Protein AF-A0A7S0SYV8-F1 (afdb_monomer_lite)

Foldseek 3Di:
DVLLVLLVVLLVLLLPWAWDWDDDPDPDIFIFTPCLVSLVSSCVSVVHDSVVVRQQLQWDFDDDPDTDTDGDDRVSSNVSSVVVSVVSVVVSVVVVVVVVCVVVPPPPPDDPDDDDDDDADDQDDDPDDDVVNVVRNLVVLVVVQCCCVPVLVVVVVVCVVVVHDDDRDDDDDCVVVNCCADVCCRHLVNLVVVQVPDDPRDPVNSVVSD

Radius of gyration: 24.74 Å; chains: 1; bounding box: 57×43×72 Å

pLDDT: mean 89.77, std 8.64, range [59.41, 97.75]

Secondary structure (DSSP, 8-state):
-HHHHHHHHHHHHHTT--EEEE--SSSS-EEEES-HHHHHHHHHHHT--HHHHHHHHHEEEE-SSS-EEEE--HHHHHHHHHHHHHHHHHHHHHHHHHHHHHHHS-TT---S--------------SS--HHHHHHHHHHHHHHHHHHHHHHHHHHHHHHHTT--PPPP-----HHHHHHHH-TTTSHHHHHHHHHHSTT--HHHHHHH-

Structure (mmCIF, N/CA/C/O backbone):
data_AF-A0A7S0SYV8-F1
#
_entry.id   AF-A0A7S0SYV8-F1
#
loop_
_atom_site.group_PDB
_atom_site.id
_atom_site.type_symbol
_atom_site.label_atom_id
_atom_site.label_alt_id
_atom_site.label_comp_id
_atom_site.label_asym_id
_atom_site.label_entity_id
_atom_site.label_seq_id
_atom_site.pdbx_PDB_ins_code
_atom_site.Cartn_x
_atom_site.Cartn_y
_atom_site.Cartn_z
_atom_site.occupancy
_atom_site.B_iso_or_equiv
_atom_site.auth_seq_id
_atom_site.auth_comp_id
_atom_site.auth_asym_id
_atom_site.auth_atom_id
_atom_site.pdbx_PDB_model_num
ATOM 1 N N . GLN A 1 1 ? -20.246 3.790 -15.179 1.00 82.12 1 GLN A N 1
ATOM 2 C CA . GLN A 1 1 ? -19.953 2.345 -15.046 1.00 82.12 1 GLN A CA 1
ATOM 3 C C . GLN A 1 1 ? -18.890 1.853 -16.035 1.00 82.12 1 GLN A C 1
ATOM 5 O O . GLN A 1 1 ? -17.869 1.375 -15.569 1.00 82.12 1 GLN A O 1
ATOM 10 N N . LYS A 1 2 ? -19.049 2.012 -17.364 1.00 93.31 2 LYS A N 1
ATOM 11 C CA . LYS A 1 2 ? -18.030 1.579 -18.356 1.00 93.31 2 LYS A CA 1
ATOM 12 C C . LYS A 1 2 ? -16.623 2.144 -18.096 1.00 93.31 2 LYS A C 1
ATOM 14 O O . LYS A 1 2 ? -15.647 1.419 -18.220 1.00 93.31 2 LYS A O 1
ATOM 19 N N . GLU A 1 3 ? -16.533 3.405 -17.673 1.00 93.12 3 GLU A N 1
ATOM 20 C CA . GLU A 1 3 ? -15.253 4.041 -17.324 1.00 93.12 3 GLU A CA 1
ATOM 21 C C . GLU A 1 3 ? -14.556 3.368 -16.128 1.00 93.12 3 GLU A C 1
ATOM 23 O O . GLU A 1 3 ? -13.348 3.178 -16.174 1.00 93.12 3 GLU A O 1
ATOM 28 N N . ILE A 1 4 ? -15.310 2.944 -15.104 1.00 96.06 4 ILE A N 1
ATOM 29 C CA . ILE A 1 4 ? -14.770 2.243 -13.924 1.00 96.06 4 ILE A CA 1
ATOM 30 C C . ILE A 1 4 ? -14.159 0.912 -14.363 1.00 96.06 4 ILE A C 1
ATOM 32 O O . ILE A 1 4 ? -12.991 0.654 -14.094 1.00 96.06 4 ILE A O 1
ATOM 36 N N . PHE A 1 5 ? -14.910 0.104 -15.117 1.00 97.00 5 PHE A N 1
ATOM 37 C CA . PHE A 1 5 ? -14.400 -1.168 -15.632 1.00 97.00 5 PHE A CA 1
ATOM 38 C C . PHE A 1 5 ? -13.201 -0.991 -16.565 1.00 97.00 5 PHE A C 1
ATOM 40 O O . PHE A 1 5 ? -12.287 -1.807 -16.529 1.00 97.00 5 PHE A O 1
ATOM 47 N N . ARG A 1 6 ? -13.161 0.087 -17.360 1.00 97.38 6 ARG A N 1
ATOM 48 C CA . ARG A 1 6 ? -11.991 0.398 -18.190 1.00 97.38 6 ARG A CA 1
ATOM 49 C C . ARG A 1 6 ? -10.752 0.672 -17.338 1.00 97.38 6 ARG A C 1
ATOM 51 O O . ARG A 1 6 ? -9.685 0.173 -17.674 1.00 97.38 6 ARG A O 1
ATOM 58 N N . ILE A 1 7 ? -10.884 1.436 -16.251 1.00 96.94 7 ILE A N 1
ATOM 59 C CA . ILE A 1 7 ? -9.764 1.714 -15.339 1.00 96.94 7 ILE A CA 1
ATOM 60 C C . ILE A 1 7 ? -9.316 0.425 -14.642 1.00 96.94 7 ILE A C 1
ATOM 62 O O . ILE A 1 7 ? -8.123 0.150 -14.629 1.00 96.94 7 ILE A O 1
ATOM 66 N N . VAL A 1 8 ? -10.243 -0.405 -14.149 1.00 97.69 8 VAL A N 1
ATOM 67 C CA . VAL A 1 8 ? -9.914 -1.713 -13.543 1.00 97.69 8 VAL A CA 1
ATOM 68 C C . VAL A 1 8 ? -9.185 -2.624 -14.536 1.00 97.69 8 VAL A C 1
ATOM 70 O O . VAL A 1 8 ? -8.162 -3.211 -14.193 1.00 97.69 8 VAL A O 1
ATOM 73 N N . ALA A 1 9 ? -9.656 -2.704 -15.785 1.00 97.62 9 ALA A N 1
ATOM 74 C CA . ALA A 1 9 ? -8.954 -3.435 -16.838 1.00 97.62 9 ALA A CA 1
ATOM 75 C C . ALA A 1 9 ? -7.553 -2.851 -17.082 1.00 97.62 9 ALA A C 1
ATOM 77 O O . ALA A 1 9 ? -6.589 -3.599 -17.218 1.00 97.62 9 ALA A O 1
ATOM 78 N N . GLY A 1 10 ? -7.422 -1.521 -17.078 1.00 97.00 10 GLY A N 1
ATOM 79 C CA . GLY A 1 10 ? -6.135 -0.834 -17.168 1.00 97.00 10 GLY A CA 1
ATOM 80 C C . GLY A 1 10 ? -5.173 -1.254 -16.057 1.00 97.00 10 GLY A C 1
ATOM 81 O O . GLY A 1 10 ? -4.048 -1.633 -16.359 1.00 97.00 10 GLY A O 1
ATOM 82 N N . VAL A 1 11 ? -5.629 -1.264 -14.800 1.00 97.25 11 VAL A N 1
ATOM 83 C CA . VAL A 1 11 ? -4.864 -1.714 -13.619 1.00 97.25 11 VAL A CA 1
ATOM 84 C C . VAL A 1 11 ? -4.393 -3.162 -13.800 1.00 97.25 11 VAL A C 1
ATOM 86 O O . VAL A 1 11 ? -3.206 -3.444 -13.642 1.00 97.25 11 VAL A O 1
ATOM 89 N N . LEU A 1 12 ? -5.291 -4.060 -14.220 1.00 97.19 12 LEU A N 1
ATOM 90 C CA . LEU A 1 12 ? -4.974 -5.471 -14.457 1.00 97.19 12 LEU A CA 1
ATOM 91 C C . LEU A 1 12 ? -3.927 -5.661 -15.566 1.00 97.19 12 LEU A C 1
ATOM 93 O O . LEU A 1 12 ? -2.965 -6.409 -15.397 1.00 97.19 12 LEU A O 1
ATOM 97 N N . HIS A 1 13 ? -4.091 -4.985 -16.705 1.00 96.62 13 HIS A N 1
ATOM 98 C CA . HIS A 1 13 ? -3.143 -5.086 -17.814 1.00 96.62 13 HIS A CA 1
ATOM 99 C C . HIS A 1 13 ? -1.791 -4.462 -17.469 1.00 96.62 13 HIS A C 1
ATOM 101 O O . HIS A 1 13 ? -0.759 -5.032 -17.816 1.00 96.62 13 HIS A O 1
ATOM 107 N N . PHE A 1 14 ? -1.782 -3.342 -16.748 1.00 95.62 14 PHE A N 1
ATOM 108 C CA . PHE A 1 14 ? -0.558 -2.661 -16.337 1.00 95.62 14 PHE A CA 1
ATOM 109 C C . PHE A 1 14 ? 0.296 -3.508 -15.382 1.00 95.62 14 PHE A C 1
ATOM 111 O O . PHE A 1 14 ? 1.522 -3.480 -15.471 1.00 95.62 14 PHE A O 1
ATOM 118 N N . GLY A 1 15 ? -0.325 -4.338 -14.537 1.00 95.38 15 GLY A N 1
ATOM 119 C CA . GLY A 1 15 ? 0.391 -5.304 -13.694 1.00 95.38 15 GLY A CA 1
ATOM 120 C C . GLY A 1 15 ? 1.241 -6.316 -14.480 1.00 95.38 15 GLY A C 1
ATOM 121 O O . GLY A 1 15 ? 2.204 -6.861 -13.947 1.00 95.38 15 GLY A O 1
ATOM 122 N N . ASN A 1 16 ? 0.954 -6.524 -15.771 1.00 96.50 16 ASN A N 1
ATOM 123 C CA . ASN A 1 16 ? 1.711 -7.437 -16.634 1.00 96.50 16 ASN A CA 1
ATOM 124 C C . ASN A 1 16 ? 2.942 -6.797 -17.298 1.00 96.50 16 ASN A C 1
ATOM 126 O O . ASN A 1 16 ? 3.621 -7.467 -18.082 1.00 96.50 16 ASN A O 1
ATOM 130 N N . VAL A 1 17 ? 3.242 -5.519 -17.040 1.00 97.19 17 VAL A N 1
ATOM 131 C CA . VAL A 1 17 ? 4.454 -4.869 -17.564 1.00 97.19 17 VAL A CA 1
ATOM 132 C C . VAL A 1 17 ? 5.694 -5.533 -16.960 1.00 97.19 17 VAL A C 1
ATOM 134 O O . VAL A 1 17 ? 5.792 -5.722 -15.745 1.00 97.19 17 VAL A O 1
ATOM 137 N N . LYS A 1 18 ? 6.640 -5.902 -17.825 1.00 96.81 18 LYS A N 1
ATOM 138 C CA . LYS A 1 18 ? 7.907 -6.558 -17.492 1.00 96.81 18 LYS A CA 1
ATOM 139 C C . LYS A 1 18 ? 9.076 -5.684 -17.929 1.00 96.81 18 LYS A C 1
ATOM 141 O O . LYS A 1 18 ? 8.993 -4.955 -18.917 1.00 96.81 18 LYS A O 1
ATOM 146 N N . PHE A 1 19 ? 10.188 -5.821 -17.221 1.00 96.69 19 PHE A N 1
ATOM 147 C CA . PHE A 1 19 ? 11.399 -5.038 -17.441 1.00 96.69 19 PHE A CA 1
ATOM 148 C C . PHE A 1 19 ? 12.568 -5.941 -17.830 1.00 96.69 19 PHE A C 1
ATOM 150 O O . PHE A 1 19 ? 12.597 -7.125 -17.492 1.00 96.69 19 PHE A O 1
ATOM 157 N N . LYS A 1 20 ? 13.533 -5.371 -18.546 1.00 94.69 20 LYS A N 1
ATOM 158 C CA . LYS A 1 20 ? 14.813 -5.991 -18.895 1.00 94.69 20 LYS A CA 1
ATOM 159 C C . LYS A 1 20 ? 15.955 -5.040 -18.554 1.00 94.69 20 LYS A C 1
ATOM 161 O O . LYS A 1 20 ? 15.758 -3.825 -18.534 1.00 94.69 20 LYS A O 1
ATOM 166 N N . VAL A 1 21 ? 17.139 -5.601 -18.320 1.00 93.50 21 VAL A N 1
ATOM 167 C CA . VAL A 1 21 ? 18.352 -4.809 -18.096 1.00 93.50 21 VAL A CA 1
ATOM 168 C C . VAL A 1 21 ? 18.696 -4.061 -19.380 1.00 93.50 21 VAL A C 1
ATOM 170 O O . VAL A 1 21 ? 18.761 -4.658 -20.458 1.00 93.50 21 VAL A O 1
ATOM 173 N N . GLU A 1 22 ? 18.931 -2.762 -19.258 1.00 88.38 22 GLU A N 1
ATOM 174 C CA . GLU A 1 22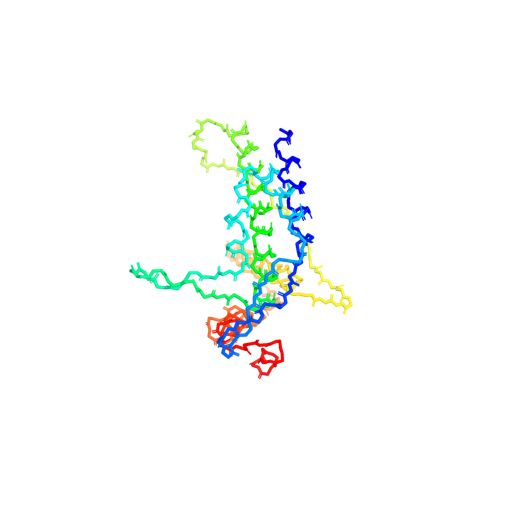 ? 19.478 -1.923 -20.315 1.00 88.38 22 GLU A CA 1
ATOM 175 C C . GLU A 1 22 ? 20.888 -1.497 -19.908 1.00 88.38 22 GLU A C 1
ATOM 177 O O . GLU A 1 22 ? 21.069 -0.674 -19.010 1.00 88.38 22 GLU A O 1
ATOM 182 N N . LYS A 1 23 ? 21.899 -2.077 -20.565 1.00 82.31 23 LYS A N 1
ATOM 183 C CA . LYS A 1 23 ? 23.297 -1.720 -20.311 1.00 82.31 23 LYS A CA 1
ATOM 184 C C . LYS A 1 23 ? 23.533 -0.280 -20.739 1.00 82.31 23 LYS A C 1
ATOM 186 O O . LYS A 1 23 ? 23.352 0.055 -21.911 1.00 82.31 23 LYS A O 1
ATOM 191 N N . LYS A 1 24 ? 23.968 0.553 -19.800 1.00 71.56 24 LYS A N 1
ATOM 192 C CA . LYS A 1 24 ? 24.373 1.932 -20.074 1.00 71.56 24 LYS A CA 1
ATOM 193 C C . LYS A 1 24 ? 25.892 2.039 -20.120 1.00 71.56 24 LYS A C 1
ATOM 195 O O . LYS A 1 24 ? 26.607 1.139 -19.703 1.00 71.56 24 LYS A O 1
ATOM 200 N N . ALA A 1 25 ? 26.383 3.147 -20.672 1.00 64.50 25 ALA A N 1
ATOM 201 C CA . ALA A 1 25 ? 27.813 3.463 -20.674 1.00 64.50 25 ALA A CA 1
ATOM 202 C C . ALA A 1 25 ? 28.351 3.812 -19.267 1.00 64.50 25 ALA A C 1
ATOM 204 O O . ALA A 1 25 ? 29.555 3.961 -19.089 1.00 64.50 25 ALA A O 1
ATOM 205 N N . THR A 1 26 ? 27.455 3.978 -18.291 1.00 64.56 26 THR A N 1
ATOM 206 C CA . THR A 1 26 ? 27.737 4.207 -16.871 1.00 64.56 26 THR A CA 1
ATOM 207 C C . THR A 1 26 ? 27.891 2.886 -16.115 1.00 64.56 26 THR A C 1
ATOM 209 O O . THR A 1 26 ? 27.361 1.872 -16.553 1.00 64.56 26 THR A O 1
ATOM 212 N N . GLU A 1 27 ? 28.559 2.902 -14.956 1.00 59.41 27 GLU A N 1
ATOM 213 C CA . GLU A 1 27 ? 28.728 1.714 -14.092 1.00 59.41 27 GLU A CA 1
ATOM 214 C C . GLU A 1 27 ? 27.401 1.147 -13.547 1.00 59.41 27 GLU A C 1
ATOM 216 O O . GLU A 1 27 ? 27.353 -0.002 -13.115 1.00 59.41 27 GLU A O 1
ATOM 221 N N . GLU A 1 28 ? 26.317 1.930 -13.582 1.00 67.94 28 GLU A N 1
ATOM 222 C CA . GLU A 1 28 ? 24.979 1.492 -13.181 1.00 67.94 28 GLU A CA 1
ATOM 223 C C . GLU A 1 28 ? 24.164 0.985 -14.381 1.00 67.94 28 GLU A C 1
ATOM 225 O O . GLU A 1 28 ? 23.957 1.703 -15.368 1.00 67.94 28 GLU A O 1
ATOM 230 N N . ASP A 1 29 ? 23.663 -0.247 -14.260 1.00 75.88 29 ASP A N 1
ATOM 231 C CA . ASP A 1 29 ? 22.697 -0.843 -15.182 1.00 75.88 29 ASP A CA 1
ATOM 232 C C . ASP A 1 29 ? 21.341 -0.117 -15.095 1.00 75.88 29 ASP A C 1
ATOM 234 O O . ASP A 1 29 ? 20.788 0.084 -14.011 1.00 75.88 29 ASP A O 1
ATOM 238 N N . GLY A 1 30 ? 20.779 0.251 -16.248 1.00 86.94 30 GLY A N 1
ATOM 239 C CA . GLY A 1 30 ? 19.427 0.797 -16.350 1.00 86.94 30 GLY A CA 1
ATOM 240 C C . GLY A 1 30 ? 18.373 -0.286 -16.580 1.00 86.94 30 GLY A C 1
ATOM 241 O O . GLY A 1 30 ? 18.671 -1.479 -16.693 1.00 86.94 30 GLY A O 1
ATOM 242 N N . CYS A 1 31 ? 17.118 0.134 -16.719 1.00 92.44 31 CYS A N 1
ATOM 243 C CA . CYS A 1 31 ? 16.027 -0.737 -17.133 1.00 92.44 31 CYS A CA 1
ATOM 244 C C . CYS A 1 31 ? 15.301 -0.186 -18.362 1.00 92.44 31 CYS A C 1
ATOM 246 O O . CYS A 1 31 ? 15.166 1.024 -18.547 1.00 92.44 31 CYS A O 1
ATOM 248 N N . ALA A 1 32 ? 14.796 -1.110 -19.171 1.00 93.38 32 ALA A N 1
ATOM 249 C CA . ALA A 1 32 ? 13.904 -0.835 -20.286 1.00 93.38 32 ALA A CA 1
ATOM 250 C C . ALA A 1 32 ? 12.714 -1.795 -20.246 1.00 93.38 32 ALA A C 1
ATOM 252 O O . ALA A 1 32 ? 12.751 -2.846 -19.596 1.00 93.38 32 ALA A O 1
ATOM 253 N N . ILE A 1 33 ? 11.655 -1.460 -20.973 1.00 96.00 33 ILE A N 1
ATOM 254 C CA . ILE A 1 33 ? 10.454 -2.289 -21.036 1.00 96.00 33 ILE A CA 1
ATOM 255 C C . ILE A 1 33 ? 10.706 -3.511 -21.925 1.00 96.00 33 ILE A C 1
ATOM 257 O O . ILE A 1 33 ? 11.266 -3.419 -23.020 1.00 96.00 33 ILE A O 1
ATOM 261 N N . LEU A 1 34 ? 10.322 -4.689 -21.427 1.00 96.81 34 LEU A N 1
ATOM 262 C CA . LEU A 1 34 ? 10.450 -5.957 -22.146 1.00 96.81 34 LEU A CA 1
ATOM 263 C C . LEU A 1 34 ? 9.292 -6.170 -23.131 1.00 96.81 34 LEU A C 1
ATOM 265 O O . LEU A 1 34 ? 9.517 -6.703 -24.212 1.00 96.81 34 LEU A O 1
ATOM 269 N N . ASN A 1 35 ? 8.082 -5.749 -22.756 1.00 96.56 35 ASN A N 1
ATOM 270 C CA . ASN A 1 35 ? 6.825 -5.956 -23.482 1.00 96.56 35 ASN A CA 1
ATOM 271 C C . ASN A 1 35 ? 6.059 -4.632 -23.727 1.00 96.56 35 ASN A C 1
ATOM 273 O O . ASN A 1 35 ? 5.058 -4.352 -23.056 1.00 96.56 35 ASN A O 1
ATOM 277 N N . PRO A 1 36 ? 6.518 -3.783 -24.670 1.00 95.50 36 PRO A N 1
ATOM 278 C CA . PRO A 1 36 ? 5.920 -2.470 -24.942 1.00 95.50 36 PRO A CA 1
ATOM 279 C C . PRO A 1 36 ? 4.442 -2.518 -25.349 1.00 95.50 36 PRO A C 1
ATOM 281 O O . PRO A 1 36 ? 3.698 -1.573 -25.094 1.00 95.50 36 PRO A O 1
ATOM 284 N N . GLU A 1 37 ? 3.986 -3.614 -25.950 1.00 96.81 37 GLU A N 1
ATOM 285 C CA . GLU A 1 37 ? 2.593 -3.828 -26.340 1.00 96.81 37 GLU A CA 1
ATOM 286 C C . GLU A 1 37 ? 1.635 -3.809 -25.140 1.00 96.81 37 GLU A C 1
ATOM 288 O O . GLU A 1 37 ? 0.521 -3.288 -25.241 1.00 96.81 37 GLU A O 1
ATOM 293 N N . VAL A 1 38 ? 2.080 -4.298 -23.976 1.00 96.69 38 VAL A N 1
ATOM 294 C CA . VAL A 1 38 ? 1.286 -4.271 -22.738 1.00 96.69 38 VAL A CA 1
ATOM 295 C C . VAL A 1 38 ? 1.131 -2.841 -22.237 1.00 96.69 38 VAL A C 1
ATOM 297 O O . VAL A 1 38 ? 0.032 -2.438 -21.851 1.00 96.69 38 VAL A O 1
ATOM 300 N N . VAL A 1 39 ? 2.206 -2.051 -22.302 1.00 95.69 39 VAL A N 1
ATOM 301 C CA . VAL A 1 39 ? 2.175 -0.628 -21.946 1.00 95.69 39 VAL A CA 1
ATOM 302 C C . VAL A 1 39 ? 1.242 0.117 -22.881 1.00 95.69 39 VAL A C 1
ATOM 304 O O . VAL A 1 39 ? 0.346 0.798 -22.406 1.00 95.69 39 VAL A O 1
ATOM 307 N N . GLN A 1 40 ? 1.377 -0.064 -24.195 1.00 96.38 40 GLN A N 1
ATOM 308 C CA . GLN A 1 40 ? 0.494 0.566 -25.178 1.00 96.38 40 GLN A CA 1
ATOM 309 C C . GLN A 1 40 ? -0.980 0.252 -24.905 1.00 96.38 40 GLN A C 1
ATOM 311 O O . GLN A 1 40 ? -1.817 1.160 -24.893 1.00 96.38 40 GLN A O 1
ATOM 316 N N . HIS A 1 41 ? -1.298 -1.014 -24.627 1.00 96.69 41 HIS A N 1
ATOM 317 C CA . HIS A 1 41 ? -2.661 -1.419 -24.318 1.00 96.69 41 HIS A CA 1
ATOM 318 C C . HIS A 1 41 ? -3.168 -0.783 -23.014 1.00 96.69 41 HIS A C 1
ATOM 320 O O . HIS A 1 41 ? -4.217 -0.136 -23.018 1.00 96.69 41 HIS A O 1
ATOM 326 N N . ALA A 1 42 ? -2.409 -0.871 -21.918 1.00 95.94 42 ALA A N 1
ATOM 327 C CA . ALA A 1 42 ? -2.786 -0.272 -20.637 1.00 95.94 42 ALA A CA 1
ATOM 328 C C . ALA A 1 42 ? -2.901 1.264 -20.719 1.00 95.94 42 ALA A C 1
ATOM 330 O O . ALA A 1 42 ? -3.860 1.852 -20.218 1.00 95.94 42 ALA A O 1
ATOM 331 N N . SER A 1 43 ? -1.983 1.924 -21.428 1.00 95.56 43 SER A N 1
ATOM 332 C CA . SER A 1 43 ? -2.020 3.362 -21.703 1.00 95.56 43 SER A CA 1
ATOM 333 C C . SER A 1 43 ? -3.264 3.770 -22.489 1.00 95.56 43 SER A C 1
ATOM 335 O O . SER A 1 43 ? -3.852 4.808 -22.187 1.00 95.56 43 SER A O 1
ATOM 337 N N . SER A 1 44 ? -3.724 2.948 -23.439 1.00 96.88 44 SER A N 1
ATOM 338 C CA . SER A 1 44 ? -4.975 3.203 -24.166 1.00 96.88 44 SER A CA 1
ATOM 339 C C . SER A 1 44 ? -6.205 3.160 -23.247 1.00 96.88 44 SER A C 1
ATOM 341 O O . SER A 1 44 ? -7.096 4.004 -23.363 1.00 96.88 44 SER A O 1
ATOM 343 N N . LEU A 1 45 ? -6.223 2.243 -22.271 1.00 96.69 45 LEU A N 1
ATOM 344 C CA . LEU A 1 45 ? -7.292 2.123 -21.273 1.00 96.69 45 LEU A CA 1
ATOM 345 C C . LEU A 1 45 ? -7.289 3.312 -20.304 1.00 96.69 45 LEU A C 1
ATOM 347 O O . LEU A 1 45 ? -8.350 3.854 -19.980 1.00 96.69 45 LEU A O 1
ATOM 351 N N . PHE A 1 46 ? -6.104 3.770 -19.899 1.00 94.81 46 PHE A N 1
ATOM 352 C CA . PHE A 1 46 ? -5.946 4.974 -19.084 1.00 94.81 46 PHE A CA 1
ATOM 353 C C . PHE A 1 46 ? -6.088 6.281 -19.871 1.00 94.81 46 PHE A C 1
ATOM 355 O O . PHE A 1 46 ? -6.265 7.330 -19.259 1.00 94.81 46 PHE A O 1
ATOM 362 N N . LYS A 1 47 ? -6.080 6.227 -21.211 1.00 94.88 47 LYS A N 1
ATOM 363 C CA . LYS A 1 47 ? -6.059 7.390 -22.117 1.00 94.88 47 LYS A CA 1
ATOM 364 C C . LYS A 1 47 ? -4.856 8.312 -21.873 1.00 94.88 47 LYS A C 1
ATOM 366 O O . LYS A 1 47 ? -4.985 9.534 -21.875 1.00 94.88 47 LYS A O 1
ATOM 371 N N . ILE A 1 48 ? -3.684 7.718 -21.668 1.00 94.31 48 ILE A N 1
ATOM 372 C CA . ILE A 1 48 ? -2.416 8.420 -21.426 1.00 94.31 48 ILE A CA 1
ATOM 373 C C . ILE A 1 48 ? -1.440 8.090 -22.559 1.00 94.31 48 ILE A C 1
ATOM 375 O O . ILE A 1 48 ? -1.543 7.045 -23.197 1.00 94.31 48 ILE A O 1
ATOM 379 N N . ASN A 1 49 ? -0.488 8.983 -22.829 1.00 95.44 49 ASN A N 1
ATOM 380 C CA . ASN A 1 49 ? 0.575 8.721 -23.794 1.00 95.44 49 ASN A CA 1
ATOM 381 C C . ASN A 1 49 ? 1.501 7.585 -23.287 1.00 95.44 49 ASN A C 1
ATOM 383 O O . ASN A 1 49 ? 2.117 7.751 -22.228 1.00 95.44 49 ASN A O 1
ATOM 387 N N . PRO A 1 50 ? 1.652 6.470 -24.031 1.00 94.38 50 PRO A N 1
ATOM 388 C CA . PRO A 1 50 ? 2.488 5.343 -23.614 1.00 94.38 50 PRO A CA 1
ATOM 389 C C . PRO A 1 50 ? 3.963 5.705 -23.440 1.00 94.38 50 PRO A C 1
ATOM 391 O O . PRO A 1 50 ? 4.600 5.210 -22.516 1.00 94.38 50 PRO A O 1
ATOM 394 N N . THR A 1 51 ? 4.496 6.628 -24.244 1.00 93.06 51 THR A N 1
ATOM 395 C CA . THR A 1 51 ? 5.893 7.075 -24.134 1.00 93.06 51 THR A CA 1
ATOM 396 C C . THR A 1 51 ? 6.159 7.803 -22.816 1.00 93.06 51 THR A C 1
ATOM 398 O O . THR A 1 51 ? 7.251 7.707 -22.260 1.00 93.06 51 THR A O 1
ATOM 401 N N . LEU A 1 52 ? 5.164 8.526 -22.283 1.00 91.81 52 LEU A N 1
ATOM 402 C CA . LEU A 1 52 ? 5.295 9.154 -20.966 1.00 91.81 52 LEU A CA 1
ATOM 403 C C . LEU A 1 52 ? 5.328 8.096 -19.867 1.00 91.81 52 LEU A C 1
ATOM 405 O O . LEU A 1 52 ? 6.201 8.152 -19.008 1.00 91.81 52 LEU A O 1
ATOM 409 N N . ILE A 1 53 ? 4.414 7.125 -19.919 1.00 92.00 53 ILE A N 1
ATOM 410 C CA . ILE A 1 53 ? 4.365 6.024 -18.951 1.00 92.00 53 ILE A CA 1
ATOM 411 C C . ILE A 1 53 ? 5.682 5.251 -18.951 1.00 92.00 53 ILE A C 1
ATOM 413 O O . ILE A 1 53 ? 6.257 5.045 -17.889 1.00 92.00 53 ILE A O 1
ATOM 417 N N . GLU A 1 54 ? 6.203 4.894 -20.123 1.00 92.12 54 GLU A N 1
ATOM 418 C CA . GLU A 1 54 ? 7.489 4.208 -20.245 1.00 92.12 54 GLU A CA 1
ATOM 419 C C . GLU A 1 54 ? 8.632 5.016 -19.623 1.00 92.12 54 GLU A C 1
ATOM 421 O O . GLU A 1 54 ? 9.410 4.498 -18.822 1.00 92.12 54 GLU A O 1
ATOM 426 N N . LYS A 1 55 ? 8.679 6.321 -19.905 1.00 91.25 55 LYS A N 1
ATOM 427 C CA . LYS A 1 55 ? 9.681 7.213 -19.325 1.00 91.25 55 LYS A CA 1
ATOM 428 C C . LYS A 1 55 ? 9.629 7.227 -17.793 1.00 91.25 55 LYS A C 1
ATOM 430 O O . LYS A 1 55 ? 10.690 7.174 -17.175 1.00 91.25 55 LYS A O 1
ATOM 435 N N . PHE A 1 56 ? 8.437 7.299 -17.199 1.00 90.62 56 PHE A N 1
ATOM 436 C CA . PHE A 1 56 ? 8.251 7.324 -15.742 1.00 90.62 56 PHE A CA 1
ATOM 437 C C . PHE A 1 56 ? 8.476 5.965 -15.077 1.00 90.62 56 PHE A C 1
ATOM 439 O O . PHE A 1 56 ? 8.943 5.919 -13.946 1.00 90.62 56 PHE A O 1
ATOM 446 N N . LEU A 1 57 ? 8.181 4.866 -15.771 1.00 93.06 57 LEU A N 1
ATOM 447 C CA . LEU A 1 57 ? 8.436 3.521 -15.257 1.00 93.06 57 LEU A CA 1
ATOM 448 C C . LEU A 1 57 ? 9.922 3.171 -15.234 1.00 93.06 57 LEU A C 1
ATOM 450 O O . LEU A 1 57 ? 10.338 2.363 -14.412 1.00 93.06 57 LEU A O 1
ATOM 454 N N . CYS A 1 58 ? 10.720 3.770 -16.119 1.00 92.75 58 CYS A N 1
ATOM 455 C CA . CYS A 1 58 ? 12.148 3.475 -16.220 1.00 92.75 58 CYS A CA 1
ATOM 456 C C . CYS A 1 58 ? 13.051 4.538 -15.578 1.00 92.75 58 CYS A C 1
ATOM 458 O O . CYS A 1 58 ? 14.260 4.323 -15.481 1.00 92.75 58 CYS A O 1
ATOM 460 N N . ASN A 1 59 ? 12.514 5.690 -15.157 1.00 90.94 59 ASN A N 1
ATOM 461 C CA . ASN A 1 59 ? 13.324 6.791 -14.633 1.00 90.94 59 ASN A CA 1
ATOM 462 C C . ASN A 1 59 ? 12.632 7.558 -13.503 1.00 90.94 59 ASN A C 1
ATOM 464 O O . ASN A 1 59 ? 11.447 7.880 -13.588 1.00 90.94 59 ASN A O 1
ATOM 468 N N . ARG A 1 60 ? 13.427 7.990 -12.520 1.00 88.31 60 ARG A N 1
ATOM 469 C CA . ARG A 1 60 ? 13.048 9.015 -11.538 1.00 88.31 60 ARG A CA 1
ATOM 470 C C . ARG A 1 60 ? 13.593 10.384 -11.918 1.00 88.31 60 ARG A C 1
ATOM 472 O O . ARG A 1 60 ? 14.681 10.507 -12.482 1.00 88.31 60 ARG A O 1
ATOM 479 N N . HIS A 1 61 ? 12.858 11.422 -11.538 1.00 85.75 61 HIS A N 1
ATOM 480 C CA . HIS A 1 61 ? 13.337 12.798 -11.590 1.00 85.75 61 HIS A CA 1
ATOM 481 C C . HIS A 1 61 ? 14.107 13.140 -10.314 1.00 85.75 61 HIS A C 1
ATOM 483 O O . HIS A 1 61 ? 13.584 12.976 -9.213 1.00 85.75 61 HIS A O 1
ATO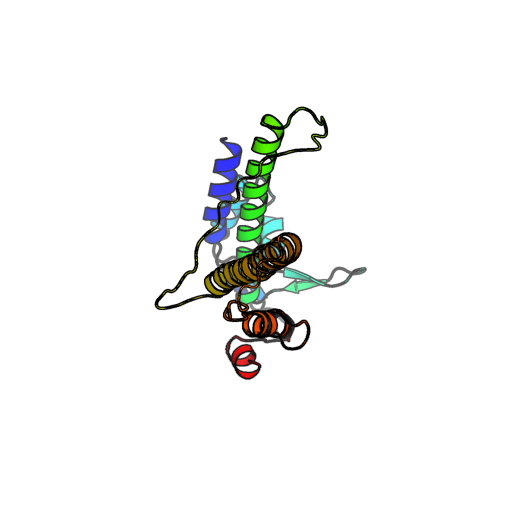M 489 N N . ILE A 1 62 ? 15.328 13.654 -10.466 1.00 80.44 62 ILE A N 1
ATOM 490 C CA . ILE A 1 62 ? 16.121 14.216 -9.370 1.00 80.44 62 ILE A CA 1
ATOM 491 C C . ILE A 1 62 ? 16.444 15.679 -9.694 1.00 80.44 62 ILE A C 1
ATOM 493 O O . ILE A 1 62 ? 16.816 16.011 -10.819 1.00 80.44 62 ILE A O 1
ATOM 497 N N . GLY A 1 63 ? 16.309 16.548 -8.688 1.00 73.56 63 GLY A N 1
ATOM 498 C CA . GLY A 1 63 ? 16.618 17.975 -8.779 1.00 73.56 63 GLY A CA 1
ATOM 499 C C . GLY A 1 63 ? 15.392 18.867 -9.004 1.00 73.56 63 GLY A C 1
ATOM 500 O O . GLY A 1 63 ? 14.475 18.534 -9.747 1.00 73.56 63 GLY A O 1
ATOM 501 N N . THR A 1 64 ? 15.385 20.029 -8.348 1.00 65.06 64 THR A N 1
ATOM 502 C CA . THR A 1 64 ? 14.282 21.010 -8.385 1.00 65.06 64 THR A CA 1
ATOM 503 C C . THR A 1 64 ? 14.438 22.088 -9.462 1.00 65.06 64 THR A C 1
ATOM 505 O O . THR A 1 64 ? 13.444 22.684 -9.861 1.00 65.06 64 THR A O 1
ATOM 508 N N . ARG A 1 65 ? 15.665 22.361 -9.934 1.00 70.44 65 ARG A N 1
ATOM 509 C CA . ARG A 1 65 ? 15.964 23.416 -10.932 1.00 70.44 65 ARG A CA 1
ATOM 510 C C . ARG A 1 65 ? 16.458 22.867 -12.271 1.00 70.44 65 ARG A C 1
ATOM 512 O O . ARG A 1 65 ? 16.036 23.344 -13.317 1.00 70.44 65 ARG A O 1
ATOM 519 N N . SER A 1 66 ? 17.320 21.856 -12.240 1.00 75.38 66 SER A N 1
ATOM 520 C CA . SER A 1 66 ? 17.733 21.073 -13.406 1.00 75.38 66 SER A CA 1
ATOM 521 C C . SER A 1 66 ? 17.232 19.648 -13.206 1.00 75.38 66 SER A C 1
ATOM 523 O O . SER A 1 66 ? 17.738 18.941 -12.335 1.00 75.38 66 SER A O 1
ATOM 525 N N . VAL A 1 67 ? 16.209 19.249 -13.960 1.00 74.94 67 VAL A N 1
ATOM 526 C CA . VAL A 1 67 ? 15.650 17.898 -13.857 1.00 74.94 67 VAL A CA 1
ATOM 527 C C . VAL A 1 67 ? 16.623 16.926 -14.511 1.00 74.94 67 VAL A C 1
ATOM 529 O O . VAL A 1 67 ? 16.789 16.937 -15.731 1.00 74.94 67 VAL A O 1
ATOM 532 N N . ILE A 1 68 ? 17.263 16.090 -13.699 1.00 81.88 68 ILE A N 1
ATOM 533 C CA . ILE A 1 68 ? 18.090 14.980 -14.168 1.00 81.88 68 ILE A CA 1
ATOM 534 C C . ILE A 1 68 ? 17.238 13.715 -14.098 1.00 81.88 68 ILE A C 1
ATOM 536 O O . ILE A 1 68 ? 16.619 13.419 -13.074 1.00 81.88 68 ILE A O 1
ATOM 540 N N . LEU A 1 69 ? 17.188 12.982 -15.208 1.00 82.44 69 LEU A N 1
ATOM 541 C CA . LEU A 1 69 ? 16.575 11.661 -15.262 1.00 82.44 69 LEU A CA 1
ATOM 542 C C . LEU A 1 69 ? 17.610 10.635 -14.829 1.00 82.44 69 LEU A C 1
ATOM 544 O O . LEU A 1 69 ? 18.616 10.445 -15.511 1.00 82.44 69 LEU A O 1
ATOM 548 N N . VAL A 1 70 ? 17.346 9.982 -13.705 1.00 87.44 70 VAL A N 1
ATOM 549 C CA . VAL A 1 70 ? 18.149 8.857 -13.231 1.00 87.44 70 VAL A CA 1
ATOM 550 C C . VAL A 1 70 ? 17.358 7.592 -13.492 1.00 87.44 70 VAL A C 1
ATOM 552 O O . VAL A 1 70 ? 16.190 7.499 -13.111 1.00 87.44 70 VAL A O 1
ATOM 555 N N . SER A 1 71 ? 17.976 6.640 -14.179 1.00 89.50 71 SER A N 1
ATOM 556 C CA . SER A 1 71 ? 17.303 5.398 -14.533 1.00 89.50 71 SER A CA 1
ATOM 557 C C . SER A 1 71 ? 17.176 4.476 -13.336 1.00 89.50 71 SER A C 1
ATOM 559 O O . SER A 1 71 ? 18.050 4.429 -12.475 1.00 89.50 71 SER A O 1
ATOM 561 N N . TYR A 1 72 ? 16.064 3.758 -13.294 1.00 91.62 72 TYR A N 1
ATOM 562 C CA . TYR A 1 72 ? 15.833 2.715 -12.314 1.00 91.62 72 TYR A CA 1
ATOM 563 C C . TYR A 1 72 ? 16.592 1.443 -12.686 1.00 91.62 72 TYR A C 1
ATOM 565 O O . TYR A 1 72 ? 16.777 1.146 -13.870 1.00 91.62 72 TYR A O 1
ATOM 573 N N . ASN A 1 73 ? 16.949 0.657 -11.673 1.00 90.81 73 ASN A N 1
ATOM 574 C CA . ASN A 1 73 ? 17.202 -0.769 -11.865 1.00 90.81 73 ASN A CA 1
ATOM 575 C C . ASN A 1 73 ? 15.865 -1.536 -12.018 1.00 90.81 73 ASN A C 1
ATOM 577 O O . ASN A 1 73 ? 14.785 -0.959 -11.880 1.00 90.81 73 ASN A O 1
ATOM 581 N N . ILE A 1 74 ? 15.918 -2.843 -12.304 1.00 92.81 74 ILE A N 1
ATOM 582 C CA . ILE A 1 74 ? 14.702 -3.655 -12.512 1.00 92.81 74 ILE A CA 1
ATOM 583 C C . ILE A 1 74 ? 13.777 -3.638 -11.289 1.00 92.81 74 ILE A C 1
ATOM 585 O O . ILE A 1 74 ? 12.572 -3.471 -11.463 1.00 92.81 74 ILE A O 1
ATOM 589 N N . HIS A 1 75 ? 14.324 -3.788 -10.081 1.00 90.44 75 HIS A N 1
ATOM 590 C CA . HIS A 1 75 ? 13.530 -3.842 -8.852 1.00 90.44 75 HIS A CA 1
ATOM 591 C C . HIS A 1 75 ? 12.774 -2.531 -8.626 1.00 90.44 75 HIS A C 1
ATOM 593 O O . HIS A 1 75 ? 11.561 -2.521 -8.470 1.00 90.44 75 HIS A O 1
ATOM 599 N N . GLN A 1 76 ? 13.471 -1.402 -8.741 1.00 91.69 76 GLN A N 1
ATOM 600 C CA . GLN A 1 76 ? 12.869 -0.077 -8.604 1.00 91.69 76 GLN A CA 1
ATOM 601 C C . GLN A 1 76 ? 11.782 0.188 -9.656 1.00 91.69 76 GLN A C 1
ATOM 603 O O . GLN A 1 76 ? 10.784 0.842 -9.362 1.00 91.69 76 GLN A O 1
ATOM 608 N N . ALA A 1 77 ? 11.951 -0.321 -10.879 1.00 94.38 77 ALA A N 1
ATOM 609 C CA . ALA A 1 77 ? 10.935 -0.209 -11.922 1.00 94.38 77 ALA A CA 1
ATOM 610 C C . ALA A 1 77 ? 9.691 -1.070 -11.622 1.00 94.38 77 ALA A C 1
ATOM 612 O O . ALA A 1 77 ? 8.565 -0.652 -11.902 1.00 94.38 77 ALA A O 1
ATOM 613 N N . GLN A 1 78 ? 9.877 -2.250 -11.017 1.00 95.44 78 GLN A N 1
ATOM 614 C CA . GLN A 1 78 ? 8.782 -3.093 -10.522 1.00 95.44 78 GLN A CA 1
ATOM 615 C C . GLN A 1 78 ? 8.035 -2.412 -9.372 1.00 95.44 78 GLN A C 1
ATOM 617 O O . GLN A 1 78 ? 6.810 -2.319 -9.433 1.00 95.44 78 GLN A O 1
ATOM 622 N N . ASP A 1 79 ? 8.757 -1.843 -8.405 1.00 93.19 79 ASP A N 1
ATOM 623 C CA . ASP A 1 79 ? 8.164 -1.083 -7.302 1.00 93.19 79 ASP A CA 1
ATOM 624 C C . ASP A 1 79 ? 7.369 0.118 -7.822 1.00 93.19 79 ASP A C 1
ATOM 626 O O . ASP A 1 79 ? 6.236 0.351 -7.402 1.00 93.19 79 ASP A O 1
ATOM 630 N N . ALA A 1 80 ? 7.917 0.861 -8.791 1.00 93.94 80 ALA A N 1
ATOM 631 C CA . ALA A 1 80 ? 7.232 1.988 -9.419 1.00 93.94 80 ALA A CA 1
ATOM 632 C C . ALA A 1 80 ? 5.948 1.551 -10.146 1.00 93.94 80 ALA A C 1
ATOM 634 O O . ALA A 1 80 ? 4.912 2.216 -10.028 1.00 93.94 80 ALA A O 1
ATOM 635 N N . ARG A 1 81 ? 5.987 0.419 -10.867 1.00 96.38 81 ARG A N 1
ATOM 636 C CA . ARG A 1 81 ? 4.804 -0.180 -11.504 1.00 96.38 81 ARG A CA 1
ATOM 637 C C . ARG A 1 81 ? 3.748 -0.527 -10.456 1.00 96.38 81 ARG A C 1
ATOM 639 O O . ARG A 1 81 ? 2.594 -0.126 -10.606 1.00 96.38 81 ARG A O 1
ATOM 646 N N . ASP A 1 82 ? 4.133 -1.242 -9.406 1.00 96.00 82 ASP A N 1
ATOM 647 C CA . ASP A 1 82 ? 3.204 -1.750 -8.395 1.00 96.00 82 ASP A CA 1
ATOM 648 C C . ASP A 1 82 ? 2.617 -0.619 -7.550 1.00 96.00 82 ASP A C 1
ATOM 650 O O . ASP A 1 82 ? 1.411 -0.598 -7.300 1.00 96.00 82 ASP A O 1
ATOM 654 N N . ALA A 1 83 ? 3.426 0.382 -7.197 1.00 94.50 83 ALA A N 1
ATOM 655 C CA . ALA A 1 83 ? 2.968 1.596 -6.534 1.00 94.50 83 ALA A CA 1
ATOM 656 C C . ALA A 1 83 ? 1.948 2.359 -7.392 1.00 94.50 83 ALA A C 1
ATOM 658 O O . A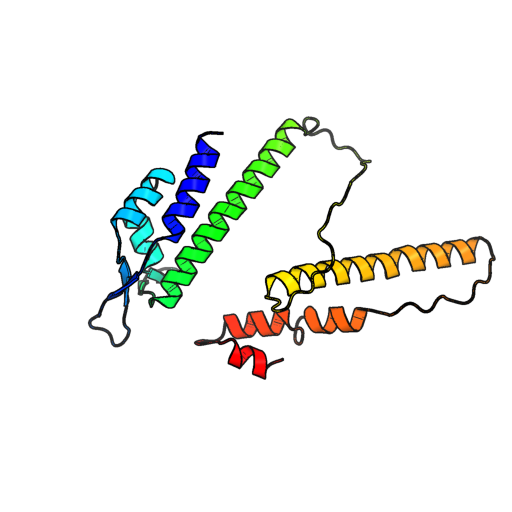LA A 1 83 ? 0.902 2.770 -6.884 1.00 94.50 83 ALA A O 1
ATOM 659 N N . MET A 1 84 ? 2.199 2.508 -8.698 1.00 93.94 84 MET A N 1
ATOM 660 C CA . MET A 1 84 ? 1.263 3.167 -9.612 1.00 93.94 84 MET A CA 1
ATOM 661 C C . MET A 1 84 ? -0.068 2.407 -9.708 1.00 93.94 84 MET A C 1
ATOM 663 O O . MET A 1 84 ? -1.130 3.019 -9.604 1.00 93.94 84 MET A O 1
ATOM 667 N N . VAL A 1 85 ? -0.027 1.081 -9.864 1.00 95.38 85 VAL A N 1
ATOM 668 C CA . VAL A 1 85 ? -1.218 0.213 -9.938 1.00 95.38 85 VAL A CA 1
ATOM 669 C C . VAL A 1 85 ? -2.040 0.302 -8.653 1.00 95.38 85 VAL A C 1
ATOM 671 O O . VAL A 1 85 ? -3.243 0.572 -8.716 1.00 95.38 85 VAL A O 1
ATOM 674 N N . LYS A 1 86 ? -1.391 0.142 -7.491 1.00 95.94 86 LYS A N 1
ATOM 675 C CA . LYS A 1 86 ? -2.031 0.256 -6.172 1.00 95.94 86 LYS A CA 1
ATOM 676 C C . LYS A 1 86 ? -2.662 1.637 -5.989 1.00 95.94 86 LYS A C 1
ATOM 678 O O . LYS A 1 86 ? -3.811 1.728 -5.560 1.00 95.94 86 LYS A O 1
ATOM 683 N N . ARG A 1 87 ? -1.957 2.706 -6.380 1.00 96.25 87 ARG A N 1
ATOM 684 C CA . ARG A 1 87 ? -2.456 4.082 -6.267 1.00 96.25 87 ARG A CA 1
ATOM 685 C C . ARG A 1 87 ? -3.684 4.335 -7.138 1.00 96.25 87 ARG A C 1
ATOM 687 O O . ARG A 1 87 ? -4.673 4.857 -6.637 1.00 96.25 87 ARG A O 1
ATOM 694 N N . VAL A 1 88 ? -3.645 3.939 -8.412 1.00 96.31 88 VAL A N 1
ATOM 695 C CA . VAL A 1 88 ? -4.783 4.107 -9.333 1.00 96.31 88 VAL A CA 1
ATOM 696 C C . VAL A 1 88 ? -6.009 3.347 -8.827 1.00 96.31 88 VAL A C 1
ATOM 698 O O . VAL A 1 88 ? -7.121 3.871 -8.887 1.00 96.31 88 VAL A O 1
ATOM 701 N N . TYR A 1 89 ? -5.823 2.131 -8.307 1.00 97.62 89 TYR A N 1
ATOM 702 C CA . TYR A 1 89 ? -6.918 1.355 -7.731 1.00 97.62 89 TYR A CA 1
ATOM 703 C C . TYR A 1 89 ? -7.493 2.013 -6.466 1.00 97.62 89 TYR A C 1
ATOM 705 O O . TYR A 1 89 ? -8.712 2.135 -6.348 1.00 97.62 89 TYR A O 1
ATOM 713 N N . ALA A 1 90 ? -6.637 2.491 -5.558 1.00 97.50 90 ALA A N 1
ATOM 714 C CA . ALA A 1 90 ? -7.060 3.193 -4.346 1.00 97.50 90 ALA A CA 1
ATOM 715 C C . ALA A 1 90 ? -7.839 4.483 -4.663 1.00 97.50 90 ALA A C 1
ATOM 717 O O . ALA A 1 90 ? -8.918 4.701 -4.114 1.00 97.50 90 ALA A O 1
ATOM 718 N N . ASP A 1 91 ? -7.350 5.299 -5.603 1.00 97.75 91 ASP A N 1
ATOM 719 C CA . ASP A 1 91 ? -8.036 6.524 -6.031 1.00 97.75 91 ASP A CA 1
ATOM 720 C C . ASP A 1 91 ? -9.375 6.208 -6.730 1.00 97.75 91 ASP A C 1
ATOM 722 O O . ASP A 1 91 ? -10.357 6.932 -6.555 1.00 97.75 91 ASP A O 1
ATOM 726 N N . LEU A 1 92 ? -9.460 5.105 -7.488 1.00 97.69 92 LEU A N 1
ATOM 727 C CA . LEU A 1 92 ? -10.721 4.643 -8.077 1.00 97.69 92 LEU A CA 1
ATOM 728 C C . LEU A 1 92 ? -11.723 4.205 -7.001 1.00 97.69 92 LEU A C 1
ATOM 730 O O . LEU A 1 92 ? -12.907 4.530 -7.106 1.00 97.69 92 LEU A O 1
ATOM 734 N N . PHE A 1 93 ? -11.267 3.472 -5.985 1.00 97.31 93 PHE A N 1
ATOM 735 C CA . PHE A 1 93 ? -12.105 3.067 -4.860 1.00 97.31 93 PHE A CA 1
ATOM 736 C C . PHE A 1 93 ? -12.643 4.295 -4.115 1.00 97.31 93 PHE A C 1
ATOM 738 O O . PHE A 1 93 ? -13.856 4.412 -3.931 1.00 97.31 93 PHE A O 1
ATOM 745 N N . GLN A 1 94 ? -11.772 5.260 -3.799 1.00 97.38 94 GLN A N 1
ATOM 746 C CA . GLN A 1 94 ? -12.175 6.522 -3.179 1.00 97.38 94 GLN A CA 1
ATOM 747 C C . GLN A 1 94 ? -13.182 7.284 -4.048 1.00 97.38 94 GLN A C 1
ATOM 749 O O . GLN A 1 94 ? -14.205 7.739 -3.545 1.00 97.38 94 GLN A O 1
ATOM 754 N N . PHE A 1 95 ? -12.966 7.353 -5.365 1.00 96.88 95 PHE A N 1
ATOM 755 C CA . PHE A 1 95 ? -13.914 7.976 -6.290 1.00 96.88 95 PHE A CA 1
ATOM 756 C C . PHE A 1 95 ? -15.307 7.329 -6.236 1.00 96.88 95 PHE A C 1
ATOM 758 O O . PHE A 1 95 ? -16.319 8.031 -6.297 1.00 96.88 95 PHE A O 1
ATOM 765 N N . VAL A 1 96 ? -15.386 5.997 -6.130 1.00 96.75 96 VAL A N 1
ATOM 766 C CA . VAL A 1 96 ? -16.668 5.289 -5.993 1.00 96.75 96 VAL A CA 1
ATOM 767 C C . VAL A 1 96 ? -17.348 5.657 -4.675 1.00 96.75 96 VAL A C 1
ATOM 769 O O . VAL A 1 96 ? -18.537 5.986 -4.689 1.00 96.75 96 VAL A O 1
ATOM 772 N N . VAL A 1 97 ? -16.601 5.666 -3.567 1.00 96.25 97 VAL A N 1
ATOM 773 C CA . VAL A 1 97 ? -17.097 6.080 -2.245 1.00 96.25 97 VAL A CA 1
ATOM 774 C C . VAL A 1 97 ? -17.621 7.517 -2.287 1.00 96.25 97 VAL A C 1
ATOM 776 O O . VAL A 1 97 ? -18.766 7.765 -1.913 1.00 96.25 97 VAL A O 1
ATOM 779 N N . ASP A 1 98 ? -16.843 8.455 -2.826 1.00 95.06 98 ASP A N 1
ATOM 780 C CA . ASP A 1 98 ? -17.226 9.864 -2.948 1.00 95.06 98 ASP A CA 1
ATOM 781 C C . ASP A 1 98 ? -18.473 10.042 -3.813 1.00 95.06 98 ASP A C 1
ATOM 783 O O . ASP A 1 98 ? -19.349 10.855 -3.507 1.00 95.06 98 ASP A O 1
ATOM 787 N N . LYS A 1 99 ? -18.585 9.264 -4.896 1.00 94.12 99 LYS A N 1
ATOM 788 C CA . LYS A 1 99 ? -19.753 9.310 -5.771 1.00 94.12 99 LYS A CA 1
ATOM 789 C C . LYS A 1 99 ? -21.006 8.826 -5.046 1.00 94.12 99 LYS A C 1
ATOM 791 O O . LYS A 1 99 ? -22.027 9.498 -5.147 1.00 94.12 99 LYS A O 1
ATOM 796 N N . ILE A 1 100 ? -20.932 7.719 -4.307 1.00 94.19 100 ILE A N 1
ATOM 797 C CA . ILE A 1 100 ? -22.049 7.213 -3.493 1.00 94.19 100 ILE A CA 1
ATOM 798 C C . ILE A 1 100 ? -22.423 8.239 -2.418 1.00 94.19 100 ILE A C 1
ATOM 800 O O . ILE A 1 100 ? -23.589 8.615 -2.305 1.00 94.19 100 ILE A O 1
ATOM 804 N N . ASN A 1 101 ? -21.432 8.760 -1.692 1.00 92.31 101 ASN A N 1
ATOM 805 C CA . ASN A 1 101 ? -21.636 9.764 -0.651 1.00 92.31 101 ASN A CA 1
ATOM 806 C C . ASN A 1 101 ? -22.298 11.028 -1.198 1.00 92.31 101 ASN A C 1
ATOM 808 O O . ASN A 1 101 ? -23.199 11.566 -0.562 1.00 92.31 101 ASN A O 1
ATOM 812 N N . LYS A 1 102 ? -21.905 11.489 -2.390 1.00 91.00 102 LYS A N 1
ATOM 813 C CA . LYS A 1 102 ? -22.521 12.654 -3.032 1.00 91.00 102 LYS A CA 1
ATOM 814 C C . LYS A 1 102 ? -24.011 12.440 -3.297 1.00 91.00 102 LYS A C 1
ATOM 816 O O . LYS A 1 102 ? -24.791 13.347 -3.018 1.00 91.00 102 LYS A O 1
ATOM 821 N N . GLU A 1 103 ? -24.399 11.269 -3.800 1.00 91.69 103 GLU A N 1
ATOM 822 C CA . GLU A 1 103 ? -25.809 10.950 -4.078 1.00 91.69 103 GLU A CA 1
ATOM 823 C C . GLU A 1 103 ? -26.635 10.760 -2.794 1.00 91.69 103 GLU A C 1
ATOM 825 O O . GLU A 1 103 ? -27.811 11.110 -2.766 1.00 91.69 103 GLU A O 1
ATOM 830 N N . LEU A 1 104 ? -26.028 10.241 -1.721 1.00 89.81 104 LEU A N 1
ATOM 831 C CA . LEU A 1 104 ? -26.693 10.051 -0.424 1.00 89.81 104 LEU A CA 1
ATOM 832 C C . LEU A 1 104 ? -26.673 11.302 0.468 1.00 89.81 104 LEU A C 1
ATOM 834 O O . LEU A 1 104 ? -27.406 11.371 1.457 1.00 89.81 104 LEU A O 1
ATOM 838 N N . SER A 1 105 ? -25.825 12.285 0.156 1.00 84.81 105 SER A N 1
ATOM 839 C CA . SER A 1 105 ? -25.671 13.485 0.974 1.00 84.81 105 SER A CA 1
ATOM 840 C C . SER A 1 105 ? -26.950 14.323 0.989 1.00 84.81 105 SER A C 1
ATOM 842 O O . SER A 1 105 ? -27.591 14.557 -0.034 1.00 84.81 105 SER A O 1
ATOM 844 N N . SER A 1 106 ? -27.305 14.859 2.157 1.00 72.44 106 SER A N 1
ATOM 845 C CA . SER A 1 106 ? -28.475 15.727 2.335 1.00 72.44 106 SER A CA 1
ATOM 846 C C . SER A 1 106 ? -28.240 17.172 1.862 1.00 72.44 106 SER A C 1
ATOM 848 O O . SER A 1 106 ? -28.602 18.118 2.558 1.00 72.44 106 SER A O 1
ATOM 850 N N . GLY A 1 107 ? -27.593 17.357 0.706 1.00 72.19 107 GLY A N 1
ATOM 851 C CA . GLY A 1 107 ? -27.446 18.665 0.056 1.00 72.19 107 GLY A CA 1
ATOM 852 C C . GLY A 1 107 ? -26.691 19.721 0.874 1.00 72.19 107 GLY A C 1
ATOM 853 O O . GLY A 1 107 ? -27.004 20.902 0.774 1.00 72.19 107 GLY A O 1
ATOM 854 N N . GLY A 1 108 ? -25.729 19.316 1.711 1.00 70.06 108 GLY A N 1
ATOM 855 C CA . GLY A 1 108 ? -24.915 20.244 2.509 1.00 70.06 108 GLY A CA 1
ATOM 856 C C . GLY A 1 108 ? -25.566 20.752 3.802 1.00 70.06 108 GLY A C 1
ATOM 857 O O . GLY A 1 108 ? -24.998 21.618 4.463 1.00 70.06 108 GLY A O 1
ATOM 858 N N . ILE A 1 109 ? -26.726 20.216 4.203 1.00 75.38 109 ILE A N 1
ATOM 859 C CA . ILE A 1 109 ? -27.322 20.526 5.510 1.00 75.38 109 ILE A CA 1
ATOM 860 C C . ILE A 1 109 ? -26.492 19.851 6.607 1.00 75.38 109 ILE A C 1
ATOM 862 O O . ILE A 1 109 ? -26.469 18.622 6.711 1.00 75.38 109 ILE A O 1
ATOM 866 N N . VAL A 1 110 ? -25.832 20.656 7.442 1.00 73.12 110 VAL A N 1
ATOM 867 C CA . VAL A 1 110 ? -25.073 20.174 8.601 1.00 73.12 110 VAL A CA 1
ATOM 868 C C . VAL A 1 110 ? -26.044 19.576 9.617 1.00 73.12 110 VAL A C 1
ATOM 870 O O . VAL A 1 110 ? -26.891 20.271 10.176 1.00 73.12 110 VAL A O 1
ATOM 873 N N . ARG A 1 111 ? -25.929 18.270 9.863 1.00 72.00 111 ARG A N 1
ATOM 874 C CA . ARG A 1 111 ? -26.657 17.588 10.938 1.00 72.00 111 ARG A CA 1
ATOM 875 C C . ARG A 1 111 ? -25.735 17.450 12.144 1.00 72.00 111 ARG A C 1
ATOM 877 O O . ARG A 1 111 ? -24.664 16.871 12.038 1.00 72.00 111 ARG A O 1
ATOM 884 N N . HIS A 1 112 ? -26.172 17.951 13.298 1.00 78.25 112 HIS A N 1
ATOM 885 C CA . HIS A 1 112 ? -25.401 17.882 14.549 1.00 78.25 112 HIS A CA 1
ATOM 886 C C . HIS A 1 112 ? -25.476 16.521 15.255 1.00 78.25 112 HIS A C 1
ATOM 888 O O . HIS A 1 112 ? -24.743 16.282 16.208 1.00 78.25 112 HIS A O 1
ATOM 894 N N . LYS A 1 113 ? -26.381 15.640 14.820 1.00 86.75 113 LYS A N 1
ATOM 895 C CA . LYS A 1 113 ? -26.571 14.297 15.373 1.00 86.75 113 LYS A CA 1
ATOM 896 C C . LYS A 1 113 ? -26.651 13.305 14.224 1.00 86.75 113 LYS A C 1
ATOM 898 O O . LYS A 1 113 ? -27.378 13.546 13.258 1.00 86.75 113 LYS A O 1
ATOM 903 N N . PHE A 1 114 ? -25.926 12.203 14.343 1.00 87.81 114 PHE A N 1
ATOM 904 C CA . PHE A 1 114 ? -25.964 11.103 13.390 1.00 87.81 114 PHE A CA 1
ATOM 905 C C . PHE A 1 114 ? -25.785 9.774 14.124 1.00 87.81 114 PHE A C 1
ATOM 907 O O . PHE A 1 114 ? -25.279 9.741 15.244 1.00 87.81 114 PHE A O 1
ATOM 914 N N . ILE A 1 115 ? -26.226 8.696 13.485 1.00 90.56 115 ILE A N 1
ATOM 915 C CA . ILE A 1 115 ? -25.951 7.326 13.910 1.00 90.56 115 ILE A CA 1
ATOM 916 C C . ILE A 1 115 ? -24.958 6.774 12.894 1.00 90.56 115 ILE A C 1
ATOM 918 O O . ILE A 1 115 ? -25.257 6.743 11.700 1.00 90.56 115 ILE A O 1
ATOM 922 N N . GLY A 1 116 ? -23.767 6.417 13.364 1.00 91.06 116 GLY A N 1
ATOM 923 C CA . GLY A 1 116 ? -22.745 5.755 12.563 1.00 91.06 116 GLY A CA 1
ATOM 924 C C . GLY A 1 116 ? -22.760 4.258 12.833 1.00 91.06 116 GLY A C 1
ATOM 925 O O . GLY A 1 116 ? -22.936 3.839 13.975 1.00 91.06 116 GLY A O 1
ATOM 926 N N . VAL A 1 117 ? -22.565 3.466 11.785 1.00 94.38 117 VAL A N 1
ATOM 927 C CA . VAL A 1 117 ? -22.291 2.033 11.898 1.00 94.38 117 VAL A CA 1
ATOM 928 C C . VAL A 1 117 ? -20.858 1.829 11.437 1.00 94.38 117 VAL A C 1
ATOM 930 O O . VAL A 1 117 ? -20.497 2.278 10.349 1.00 94.38 117 VAL A O 1
ATOM 933 N N . LEU A 1 118 ? -20.047 1.202 12.283 1.00 91.94 118 LEU A N 1
ATOM 934 C CA . LEU A 1 118 ? -18.668 0.850 11.979 1.00 91.94 118 LEU A CA 1
ATOM 935 C C . LEU A 1 118 ? -18.606 -0.664 11.784 1.00 91.94 118 LEU A C 1
ATOM 937 O O . LEU A 1 118 ? -18.811 -1.411 12.736 1.00 91.94 118 LEU A O 1
ATOM 941 N N . ASP A 1 119 ? -18.362 -1.082 10.546 1.00 93.88 119 ASP A N 1
ATOM 942 C CA . ASP A 1 119 ? -18.109 -2.473 10.171 1.00 93.88 119 ASP A CA 1
ATOM 943 C C . ASP A 1 119 ? -16.626 -2.606 9.814 1.00 93.88 119 ASP A C 1
ATOM 945 O O . ASP A 1 119 ? -16.107 -1.836 9.001 1.00 93.88 119 ASP A O 1
ATOM 949 N N . ILE A 1 120 ? -15.933 -3.516 10.487 1.00 91.06 120 ILE A N 1
ATOM 950 C CA . ILE A 1 120 ? -14.477 -3.660 10.457 1.00 91.06 120 ILE A CA 1
ATOM 951 C C . ILE A 1 120 ? -14.106 -5.137 10.420 1.00 91.06 120 ILE A C 1
ATOM 953 O O . ILE A 1 120 ? -14.814 -5.991 10.953 1.00 91.06 120 ILE A O 1
ATOM 957 N N . PHE A 1 121 ? -12.959 -5.435 9.818 1.00 87.06 121 PHE A N 1
ATOM 958 C CA . PHE A 1 121 ? -12.405 -6.783 9.814 1.00 87.06 121 PHE A CA 1
ATOM 959 C C . PHE A 1 121 ? -11.933 -7.177 11.220 1.00 87.06 121 PHE A C 1
ATOM 961 O O . PHE A 1 121 ? -11.345 -6.363 11.936 1.00 87.06 121 PHE A O 1
ATOM 968 N N . GLY A 1 122 ? -12.186 -8.430 11.605 1.00 92.44 122 GLY A N 1
ATOM 969 C CA . GLY A 1 122 ? -11.701 -8.991 12.866 1.00 92.44 122 GLY A CA 1
ATOM 970 C C . GLY A 1 122 ? -10.207 -9.322 12.837 1.00 92.44 122 GLY A C 1
ATOM 971 O O . GLY A 1 122 ? -9.530 -9.124 11.831 1.00 92.44 122 GLY A O 1
ATOM 972 N N . PHE A 1 123 ? -9.709 -9.852 13.952 1.00 94.50 123 PHE A N 1
ATOM 973 C CA . PHE A 1 123 ? -8.326 -10.308 14.082 1.00 94.50 123 PHE A CA 1
ATOM 974 C C . PHE A 1 123 ? -8.012 -11.457 13.104 1.00 94.50 123 PHE A C 1
ATOM 976 O O . PHE A 1 123 ? -8.797 -12.400 12.978 1.00 94.50 123 PHE A O 1
ATOM 983 N N . GLU A 1 124 ? -6.848 -11.408 12.455 1.00 96.25 124 GLU A N 1
ATOM 984 C CA . GLU A 1 124 ? -6.379 -12.415 11.498 1.00 96.25 124 GLU A CA 1
ATOM 985 C C . GLU A 1 124 ? -5.188 -13.209 12.050 1.00 96.25 124 GLU A C 1
ATOM 987 O O . GLU A 1 124 ? -4.265 -12.664 12.655 1.00 96.25 124 GLU A O 1
ATOM 992 N N . SER A 1 125 ? -5.194 -14.522 11.822 1.00 96.31 125 SER A N 1
ATOM 993 C CA . SER A 1 125 ? -4.079 -15.407 12.161 1.00 96.31 125 SER A CA 1
ATOM 994 C C . SER A 1 125 ? -3.981 -16.516 11.121 1.00 96.31 125 SER A C 1
ATOM 996 O O . SER A 1 125 ? -4.785 -17.450 11.101 1.00 96.31 125 SER A O 1
ATOM 998 N N . PHE A 1 126 ? -3.010 -16.379 10.223 1.00 95.50 126 PHE A N 1
ATOM 999 C CA . PHE A 1 126 ? -2.709 -17.352 9.176 1.00 95.50 126 PHE A CA 1
ATOM 1000 C C . PHE A 1 126 ? -1.378 -18.062 9.443 1.00 95.50 126 PHE A C 1
ATOM 1002 O O . PHE A 1 126 ? -0.618 -17.665 10.326 1.00 95.50 126 PHE A O 1
ATOM 1009 N N . GLU A 1 127 ? -1.084 -19.107 8.662 1.00 97.44 127 GLU A N 1
ATOM 1010 C CA . GLU A 1 127 ? 0.212 -19.804 8.704 1.00 97.44 127 GLU A CA 1
ATOM 1011 C C . GLU A 1 127 ? 1.373 -18.852 8.373 1.00 97.44 127 GLU A C 1
ATOM 1013 O O . GLU A 1 127 ? 2.415 -18.888 9.022 1.00 97.44 127 GLU A O 1
ATOM 1018 N N . VAL A 1 128 ? 1.160 -17.952 7.407 1.00 95.94 128 VAL A N 1
ATOM 1019 C CA . VAL A 1 128 ? 2.074 -16.859 7.065 1.00 95.94 128 VAL A CA 1
ATOM 1020 C C . VAL A 1 128 ? 1.297 -15.549 7.142 1.00 95.94 128 VAL A C 1
ATOM 1022 O O . VAL A 1 128 ? 0.346 -15.349 6.387 1.00 95.94 128 VAL A O 1
ATOM 1025 N N . ASN A 1 129 ? 1.699 -14.667 8.057 1.00 95.31 129 ASN A N 1
ATOM 1026 C CA . ASN A 1 129 ? 1.125 -13.330 8.211 1.00 95.31 129 ASN A CA 1
ATOM 1027 C C . ASN A 1 129 ? 2.081 -12.310 7.588 1.00 95.31 129 ASN A C 1
ATOM 1029 O O . ASN A 1 129 ? 3.257 -12.270 7.947 1.00 95.31 129 ASN A O 1
ATOM 1033 N N . SER A 1 130 ? 1.575 -11.510 6.651 1.00 96.00 130 SER A N 1
ATOM 1034 C CA . SER A 1 130 ? 2.328 -10.436 6.002 1.00 96.00 130 SER A CA 1
ATOM 1035 C C . SER A 1 130 ? 2.127 -9.108 6.744 1.00 96.00 130 SER A C 1
ATOM 1037 O O . SER A 1 130 ? 1.408 -9.026 7.746 1.00 96.00 130 SER A O 1
ATOM 1039 N N . PHE A 1 131 ? 2.740 -8.042 6.234 1.00 95.00 131 PHE A N 1
ATOM 1040 C CA . PHE A 1 131 ? 2.550 -6.676 6.720 1.00 95.00 131 PHE A CA 1
ATOM 1041 C C . PHE A 1 131 ? 1.065 -6.272 6.777 1.00 95.00 131 PHE A C 1
ATOM 1043 O O . PHE A 1 131 ? 0.639 -5.590 7.705 1.00 95.00 131 PHE A O 1
ATOM 1050 N N . GLU A 1 132 ? 0.245 -6.747 5.837 1.00 94.94 132 GLU A N 1
ATOM 1051 C CA . GLU A 1 132 ? -1.194 -6.486 5.809 1.00 94.94 132 GLU A CA 1
ATOM 1052 C C . GLU A 1 132 ? -1.912 -7.022 7.057 1.00 94.94 132 GLU A C 1
ATOM 1054 O O . GLU A 1 132 ? -2.677 -6.285 7.682 1.00 94.94 132 GLU A O 1
ATOM 1059 N N . GLN A 1 133 ? -1.627 -8.265 7.465 1.00 97.38 133 GLN A N 1
ATOM 1060 C CA . GLN A 1 133 ? -2.181 -8.852 8.693 1.00 97.38 133 GLN A CA 1
ATOM 1061 C C . GLN A 1 133 ? -1.727 -8.069 9.928 1.00 97.38 133 GLN A C 1
ATOM 1063 O O . GLN A 1 133 ? -2.526 -7.833 10.833 1.00 97.38 133 GLN A O 1
ATOM 1068 N N . LEU A 1 134 ? -0.465 -7.620 9.960 1.00 96.56 134 LEU A N 1
ATOM 1069 C CA . LEU A 1 134 ? 0.040 -6.780 11.047 1.00 96.56 134 LEU A CA 1
ATOM 1070 C C . LEU A 1 134 ? -0.756 -5.470 11.157 1.00 96.56 134 LEU A C 1
ATOM 1072 O O . LEU A 1 134 ? -1.164 -5.101 12.256 1.00 96.56 134 LEU A O 1
ATOM 1076 N N . CYS A 1 135 ? -1.036 -4.793 10.038 1.00 96.75 135 CYS A N 1
ATOM 1077 C CA . CYS A 1 135 ? -1.862 -3.583 10.029 1.00 96.75 135 CYS A CA 1
ATOM 1078 C C . CYS A 1 135 ? -3.304 -3.847 10.492 1.00 96.75 135 CYS A C 1
ATOM 1080 O O . CYS A 1 135 ? -3.860 -3.046 11.248 1.00 96.75 135 CYS A O 1
ATOM 1082 N N . ILE A 1 136 ? -3.907 -4.962 10.064 1.00 96.56 136 ILE A N 1
ATOM 1083 C CA . ILE A 1 136 ? -5.264 -5.361 10.472 1.00 96.56 136 ILE A CA 1
ATOM 1084 C C . ILE A 1 136 ? -5.313 -5.624 11.982 1.00 96.56 136 ILE A C 1
ATOM 1086 O O . ILE A 1 136 ? -6.174 -5.087 12.685 1.00 96.56 136 ILE A O 1
ATOM 1090 N N . ASN A 1 137 ? -4.364 -6.398 12.503 1.00 96.88 137 ASN A N 1
ATOM 1091 C CA . ASN A 1 137 ? -4.304 -6.740 13.920 1.00 96.88 137 ASN A CA 1
ATOM 1092 C C . ASN A 1 137 ? -3.955 -5.527 14.790 1.00 96.88 137 ASN A C 1
ATOM 1094 O O . ASN A 1 137 ? -4.562 -5.346 15.841 1.00 96.88 137 ASN A O 1
ATOM 1098 N N . PHE A 1 138 ? -3.076 -4.633 14.329 1.00 97.06 138 PHE A N 1
ATOM 1099 C CA . PHE A 1 138 ? -2.806 -3.359 15.002 1.00 97.06 138 PHE A CA 1
ATOM 1100 C C . PHE A 1 138 ? -4.064 -2.485 15.113 1.00 97.06 138 PHE A C 1
ATOM 1102 O O . PHE A 1 138 ? -4.328 -1.904 16.166 1.00 97.06 138 PHE A O 1
ATOM 1109 N N . CYS A 1 139 ? -4.877 -2.413 14.053 1.00 96.00 139 CYS A N 1
ATOM 1110 C CA . CYS A 1 139 ? -6.152 -1.699 14.095 1.00 96.00 139 CYS A CA 1
ATOM 1111 C C . CYS A 1 139 ? -7.111 -2.311 15.132 1.00 96.00 139 CYS A C 1
ATOM 1113 O O . CYS A 1 139 ? -7.720 -1.576 15.912 1.00 96.00 139 CYS A O 1
ATOM 1115 N N . ASN A 1 140 ? -7.193 -3.643 15.193 1.00 95.44 140 ASN A N 1
ATOM 1116 C CA . ASN A 1 140 ? -7.975 -4.345 16.212 1.00 95.44 140 ASN A CA 1
ATOM 1117 C C . ASN A 1 140 ? -7.467 -4.040 17.632 1.00 95.44 140 ASN A C 1
ATOM 1119 O O . ASN A 1 140 ? -8.268 -3.728 18.510 1.00 95.44 140 ASN A O 1
ATOM 1123 N N . GLU A 1 141 ? -6.151 -4.025 17.846 1.00 95.12 141 GLU A N 1
ATOM 1124 C CA . GLU A 1 141 ? -5.549 -3.692 19.142 1.00 95.12 141 GLU A CA 1
ATOM 1125 C C . GLU A 1 141 ? -5.876 -2.251 19.570 1.00 95.12 141 GLU A C 1
ATOM 1127 O O . GLU A 1 141 ? -6.229 -1.983 20.720 1.00 95.12 141 GLU A O 1
ATOM 1132 N N . LYS A 1 142 ? -5.854 -1.308 18.622 1.00 93.94 142 LYS A N 1
ATOM 1133 C CA . LYS A 1 142 ? -6.260 0.084 18.857 1.00 93.94 142 LYS A CA 1
ATOM 1134 C C . LYS A 1 142 ? -7.714 0.216 19.276 1.00 93.94 142 LYS A C 1
ATOM 1136 O O . LYS A 1 142 ? -8.037 1.009 20.163 1.00 93.94 142 LYS A O 1
ATOM 1141 N N . LEU A 1 143 ? -8.590 -0.550 18.641 1.00 92.88 143 LEU A N 1
ATOM 1142 C CA . LEU A 1 143 ? -10.006 -0.569 18.977 1.00 92.88 143 LEU A CA 1
ATOM 1143 C C . LEU A 1 143 ? -10.248 -1.218 20.335 1.00 92.88 143 LEU A C 1
ATOM 1145 O O . LEU A 1 143 ? -11.043 -0.690 21.110 1.00 92.88 143 LEU A O 1
ATOM 1149 N N . GLN A 1 144 ? -9.523 -2.291 20.655 1.00 91.12 144 GLN A N 1
ATOM 1150 C CA . GLN A 1 144 ? -9.574 -2.923 21.969 1.00 91.12 144 GLN A CA 1
ATOM 1151 C C . GLN A 1 144 ? -9.103 -1.964 23.066 1.00 91.12 144 GLN A C 1
ATOM 1153 O O . GLN A 1 144 ? -9.764 -1.847 24.096 1.00 91.12 144 GLN A O 1
ATOM 1158 N N . PHE A 1 145 ? -8.020 -1.217 22.828 1.00 91.06 145 PHE A N 1
ATOM 1159 C CA . PHE A 1 145 ? -7.544 -0.191 23.758 1.00 91.06 145 PHE A CA 1
ATOM 1160 C C . PHE A 1 145 ? -8.600 0.893 23.978 1.00 91.06 145 PHE A C 1
ATOM 1162 O O . PHE A 1 145 ? -8.943 1.205 25.114 1.00 91.06 145 PHE A O 1
ATOM 1169 N N . HIS A 1 146 ? -9.174 1.433 22.897 1.00 89.12 146 HIS A N 1
ATOM 1170 C CA . HIS A 1 146 ? -10.232 2.437 22.998 1.00 89.12 146 HIS A CA 1
ATOM 1171 C C . HIS A 1 146 ? -11.471 1.893 23.724 1.00 89.12 146 HIS A C 1
ATOM 1173 O O . HIS A 1 146 ? -12.070 2.603 24.529 1.00 89.12 146 HIS A O 1
ATOM 1179 N N . PHE A 1 147 ? -11.860 0.642 23.462 1.00 87.50 147 PHE A N 1
ATOM 1180 C CA . PHE A 1 147 ? -12.967 -0.016 24.150 1.00 87.50 147 PHE A CA 1
ATOM 1181 C C . PHE A 1 147 ? -12.692 -0.132 25.650 1.00 87.50 147 PHE A C 1
ATOM 1183 O O . PHE A 1 147 ? -13.522 0.302 26.447 1.00 87.50 147 PHE A O 1
ATOM 1190 N N . ASN A 1 148 ? -11.514 -0.637 26.023 1.00 84.06 148 ASN A N 1
ATOM 1191 C CA . ASN A 1 148 ? -11.107 -0.772 27.416 1.00 84.06 148 ASN A CA 1
ATOM 1192 C C . ASN A 1 148 ? -11.097 0.600 28.109 1.00 84.06 148 ASN A C 1
ATOM 1194 O O . ASN A 1 148 ? -11.787 0.814 29.102 1.00 84.06 148 ASN A O 1
ATOM 1198 N N . GLU A 1 149 ? -10.390 1.576 27.548 1.00 81.31 149 GLU A N 1
ATOM 1199 C CA . GLU A 1 149 ? -10.270 2.903 28.148 1.00 81.31 149 GLU A CA 1
ATOM 1200 C C . GLU A 1 149 ? -11.611 3.635 28.247 1.00 81.31 149 GLU A C 1
ATOM 1202 O O . GLU A 1 149 ? -11.867 4.312 29.240 1.00 81.31 149 GLU A O 1
ATOM 1207 N N . HIS A 1 150 ? -12.476 3.533 27.238 1.00 81.88 150 HIS A N 1
ATOM 1208 C CA . HIS A 1 150 ? -13.726 4.286 27.215 1.00 81.88 150 HIS A CA 1
ATOM 1209 C C . HIS A 1 150 ? -14.822 3.616 28.042 1.00 81.88 150 HIS A C 1
ATOM 1211 O O . HIS A 1 150 ? -15.408 4.262 28.911 1.00 81.88 150 HIS A O 1
ATOM 1217 N N . ILE A 1 151 ? -15.095 2.329 27.804 1.00 79.50 151 ILE A N 1
ATOM 1218 C CA . ILE A 1 151 ? -16.170 1.619 28.502 1.00 79.50 151 ILE A CA 1
ATOM 1219 C C . ILE A 1 151 ? -15.838 1.498 29.987 1.00 79.50 151 ILE A C 1
ATOM 1221 O O . ILE A 1 151 ? -16.671 1.871 30.809 1.00 79.50 151 ILE A O 1
ATOM 1225 N N . PHE A 1 152 ? -14.614 1.102 30.356 1.00 77.00 152 PHE A N 1
ATOM 1226 C CA . PHE A 1 152 ? -14.296 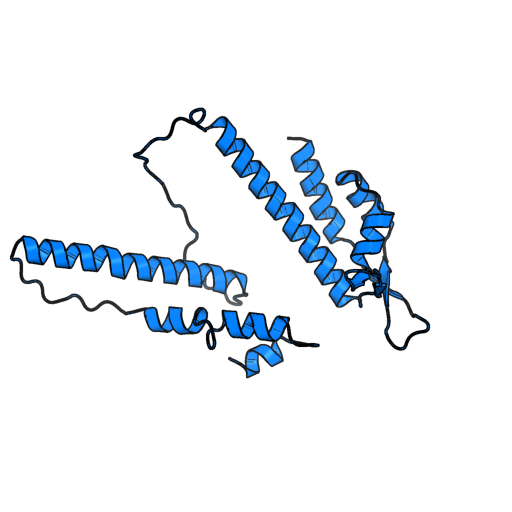0.908 31.773 1.00 77.00 152 PHE A CA 1
ATOM 1227 C C . PHE A 1 152 ? -14.234 2.218 32.555 1.00 77.00 152 PHE A C 1
ATOM 1229 O O . PHE A 1 152 ? -14.707 2.267 33.691 1.00 77.00 152 PHE A O 1
ATOM 1236 N N . LYS A 1 153 ? -13.712 3.306 31.972 1.00 76.31 153 LYS A N 1
ATOM 1237 C CA . LYS A 1 153 ? -13.754 4.616 32.646 1.00 76.31 153 LYS A CA 1
ATOM 1238 C C . LYS A 1 153 ? -15.184 5.118 32.808 1.00 76.31 153 LYS A C 1
ATOM 1240 O O . LYS A 1 153 ? -15.509 5.678 33.857 1.00 76.31 153 LYS A O 1
ATOM 1245 N N . MET A 1 154 ? -16.041 4.917 31.804 1.00 78.75 154 MET A N 1
ATOM 1246 C CA . MET A 1 154 ? -17.456 5.275 31.912 1.00 78.75 154 MET A CA 1
ATOM 1247 C C . MET A 1 154 ? -18.165 4.451 32.987 1.00 78.75 154 MET A C 1
ATOM 1249 O O . MET A 1 154 ? -18.867 5.030 33.813 1.00 78.75 154 MET A O 1
ATOM 1253 N N . GLU A 1 155 ? -17.944 3.137 33.029 1.00 80.62 155 GLU A N 1
ATOM 1254 C CA . GLU A 1 155 ? -18.517 2.254 34.048 1.00 80.62 155 GLU A CA 1
ATOM 1255 C C . GLU A 1 155 ? -18.057 2.636 35.458 1.00 80.62 155 GLU A C 1
ATOM 1257 O O . GLU A 1 155 ? -18.890 2.831 36.337 1.00 80.62 155 GLU A O 1
ATOM 1262 N N . GLN A 1 156 ? -16.754 2.839 35.685 1.00 78.31 156 GLN A N 1
ATOM 1263 C CA . GLN A 1 156 ? -16.240 3.268 36.994 1.00 78.31 156 GLN A CA 1
ATOM 1264 C C . GLN A 1 156 ? -16.806 4.625 37.430 1.00 78.31 156 GLN A C 1
ATOM 1266 O O . GLN A 1 156 ? -17.126 4.815 38.608 1.00 78.31 156 GLN A O 1
ATOM 1271 N N . THR A 1 157 ? -16.956 5.562 36.488 1.00 83.25 157 THR A N 1
ATOM 1272 C CA . THR A 1 157 ? -17.578 6.868 36.751 1.00 83.25 157 THR A CA 1
ATOM 1273 C C . THR A 1 157 ? -19.041 6.700 37.158 1.00 83.25 157 THR A C 1
ATOM 1275 O O . THR A 1 157 ? -19.479 7.330 38.120 1.00 83.25 157 THR A O 1
ATOM 1278 N N . LEU A 1 158 ? -19.785 5.827 36.471 1.00 85.19 158 LEU A N 1
ATOM 1279 C CA . LEU A 1 158 ? -21.183 5.533 36.782 1.00 85.19 158 LEU A CA 1
ATOM 1280 C C . LEU A 1 158 ? -21.328 4.863 38.154 1.00 85.19 158 LEU A C 1
ATOM 1282 O O . LEU A 1 158 ? -22.109 5.332 38.976 1.00 85.19 158 LEU A O 1
ATOM 1286 N N . TYR A 1 159 ? -20.528 3.833 38.442 1.00 85.00 159 TYR A N 1
ATOM 1287 C CA . TYR A 1 159 ? -20.549 3.148 39.736 1.00 85.00 159 TYR A CA 1
ATOM 1288 C C . TYR A 1 159 ? -20.234 4.099 40.891 1.00 85.00 159 TYR A C 1
ATOM 1290 O O . TYR A 1 159 ? -20.922 4.087 41.911 1.00 85.00 159 TYR A O 1
ATOM 1298 N N . SER A 1 160 ? -19.251 4.984 40.707 1.00 84.94 160 SER A N 1
ATOM 1299 C CA . SER A 1 160 ? -18.915 6.017 41.691 1.00 84.94 160 SER A CA 1
ATOM 1300 C C . SER A 1 160 ? -20.063 7.010 41.898 1.00 84.94 160 SER A C 1
ATOM 1302 O O . SER A 1 160 ? -20.351 7.380 43.035 1.00 84.94 160 SER A O 1
ATOM 1304 N N . ALA A 1 161 ? -20.740 7.423 40.820 1.00 89.69 161 ALA A N 1
ATOM 1305 C CA . ALA A 1 161 ? -21.888 8.328 40.885 1.00 89.69 161 ALA A CA 1
ATOM 1306 C C . ALA A 1 161 ? -23.106 7.698 41.584 1.00 89.69 161 ALA A C 1
ATOM 1308 O O . ALA A 1 161 ? -23.850 8.401 42.266 1.00 89.69 161 ALA A O 1
ATOM 1309 N N . GLU A 1 162 ? -23.287 6.382 41.455 1.00 91.50 162 GLU A N 1
ATOM 1310 C CA . GLU A 1 162 ? -24.359 5.625 42.113 1.00 91.50 162 GLU A CA 1
ATOM 1311 C C . GLU A 1 162 ? -23.982 5.118 43.519 1.00 91.50 162 GLU A C 1
ATOM 1313 O O . GLU A 1 162 ? -24.810 4.524 44.209 1.00 91.50 162 GLU A O 1
ATOM 1318 N N . GLY A 1 163 ? -22.749 5.363 43.981 1.00 87.06 163 GLY A N 1
ATOM 1319 C CA . GLY A 1 163 ? -22.266 4.907 45.289 1.00 87.06 163 GLY A CA 1
ATOM 1320 C C . GLY A 1 163 ? -22.061 3.390 45.382 1.00 87.06 163 GLY A C 1
ATOM 1321 O O . GLY A 1 163 ? -22.039 2.836 46.484 1.00 87.06 163 GLY A O 1
ATOM 1322 N N . ILE A 1 164 ? -21.919 2.710 44.242 1.00 85.06 164 ILE A N 1
ATOM 1323 C CA . ILE A 1 164 ? -21.717 1.264 44.158 1.00 85.06 164 ILE A CA 1
ATOM 1324 C C . ILE A 1 164 ? -20.216 0.977 44.207 1.00 85.06 164 ILE A C 1
ATOM 1326 O O . ILE A 1 164 ? -19.462 1.343 43.308 1.00 85.06 164 ILE A O 1
ATOM 1330 N N . ASN A 1 165 ? -19.770 0.289 45.258 1.00 77.38 165 ASN A N 1
ATOM 1331 C CA . ASN A 1 165 ? -18.375 -0.114 45.397 1.00 77.38 165 ASN A CA 1
ATOM 1332 C C . ASN A 1 165 ? -18.143 -1.470 44.715 1.00 77.38 165 ASN A C 1
ATOM 1334 O O . ASN A 1 165 ? -18.344 -2.522 45.326 1.00 77.38 165 ASN A O 1
ATOM 1338 N N . ILE A 1 166 ? -17.748 -1.437 43.442 1.00 72.12 166 ILE A N 1
ATOM 1339 C CA . ILE A 1 166 ? -17.341 -2.631 42.696 1.00 72.12 166 ILE A CA 1
ATOM 1340 C C . ILE A 1 166 ? -15.810 -2.734 42.752 1.00 72.12 166 ILE A C 1
ATOM 1342 O O . ILE A 1 166 ? -15.134 -1.770 42.386 1.00 72.12 166 ILE A O 1
ATOM 1346 N N . PRO A 1 167 ? -15.235 -3.871 43.194 1.00 69.19 167 PRO A N 1
ATOM 1347 C CA . PRO A 1 167 ? -13.796 -4.077 43.109 1.00 69.19 167 PRO A CA 1
ATOM 1348 C C . PRO A 1 167 ? -13.361 -3.967 41.645 1.00 69.19 167 PRO A C 1
ATOM 1350 O O . PRO A 1 167 ? -13.955 -4.605 40.778 1.00 69.19 167 PRO A O 1
ATOM 1353 N N . GLY A 1 168 ? -12.359 -3.127 41.372 1.00 64.88 168 GLY A N 1
ATOM 1354 C CA . GLY A 1 168 ? -11.919 -2.828 40.011 1.00 64.88 168 GLY A CA 1
ATOM 1355 C C . GLY A 1 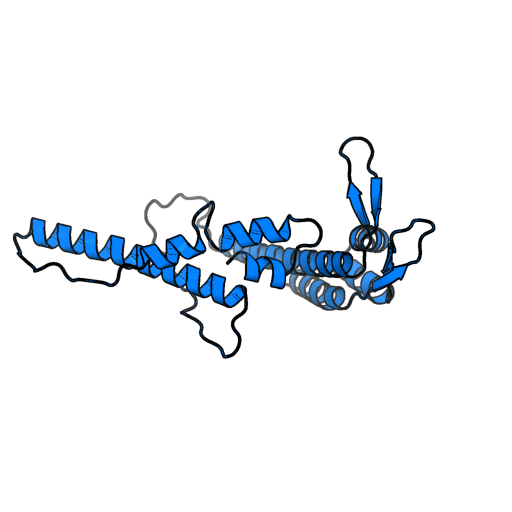168 ? -11.641 -4.102 39.214 1.00 64.88 168 GLY A C 1
ATOM 1356 O O . GLY A 1 168 ? -10.842 -4.938 39.634 1.00 64.88 168 GLY A O 1
ATOM 1357 N N . SER A 1 169 ? -12.317 -4.253 38.074 1.00 64.00 169 SER A N 1
ATOM 1358 C CA . SER A 1 169 ? -12.043 -5.339 37.133 1.00 64.00 169 SER A CA 1
ATOM 1359 C C . SER A 1 169 ? -10.631 -5.167 36.571 1.00 64.00 169 SER A C 1
ATOM 1361 O O . SER A 1 169 ? -10.316 -4.126 35.993 1.00 64.00 169 SER A O 1
ATOM 1363 N N . SER A 1 170 ? -9.774 -6.174 36.744 1.00 65.94 170 SER A N 1
ATOM 1364 C CA . SER A 1 170 ? -8.459 -6.214 36.108 1.00 65.94 170 SER A CA 1
ATOM 1365 C C . SER A 1 170 ? -8.618 -6.716 34.674 1.00 65.94 170 SER A C 1
ATOM 1367 O O . SER A 1 170 ? -8.789 -7.917 34.453 1.00 65.94 170 SER A O 1
ATOM 1369 N N . PHE A 1 171 ? -8.577 -5.814 33.700 1.00 71.75 171 PHE A N 1
ATOM 1370 C CA . PHE A 1 171 ? -8.410 -6.197 32.301 1.00 71.75 171 PHE A CA 1
ATOM 1371 C C . PHE A 1 171 ? -6.923 -6.255 31.946 1.00 71.75 171 PHE A C 1
ATOM 1373 O O . PHE A 1 171 ? -6.071 -5.708 32.649 1.00 71.75 171 PHE A O 1
ATOM 1380 N N . VAL A 1 172 ? -6.614 -6.948 30.853 1.00 81.19 172 VAL A N 1
ATOM 1381 C CA . VAL A 1 172 ? -5.257 -6.978 30.309 1.00 81.19 172 VAL A CA 1
ATOM 1382 C C . VAL A 1 172 ? -5.017 -5.658 29.589 1.00 81.19 172 VAL A C 1
ATOM 1384 O O . VAL A 1 172 ? -5.675 -5.368 28.590 1.00 81.19 172 VAL A O 1
ATOM 1387 N N . ASP A 1 173 ? -4.101 -4.858 30.124 1.00 86.12 173 ASP A N 1
ATOM 1388 C CA . ASP A 1 173 ? -3.628 -3.651 29.461 1.00 86.12 173 ASP A CA 1
ATOM 1389 C C . ASP A 1 173 ? -2.825 -4.030 28.213 1.00 86.12 173 ASP A C 1
ATOM 1391 O O . ASP A 1 173 ? -1.838 -4.765 28.284 1.00 86.12 173 ASP A O 1
ATOM 1395 N N . ASN A 1 174 ? -3.278 -3.535 27.068 1.00 92.19 174 ASN A N 1
ATOM 1396 C CA . ASN A 1 174 ? -2.647 -3.748 25.778 1.00 92.19 174 ASN A CA 1
ATOM 1397 C C . ASN A 1 174 ? -1.770 -2.571 25.326 1.00 92.19 174 ASN A C 1
ATOM 1399 O O . ASN A 1 174 ? -1.183 -2.637 24.243 1.00 92.19 174 ASN A O 1
ATOM 1403 N N . GLN A 1 175 ? -1.622 -1.524 26.148 1.00 92.88 175 GLN A N 1
ATOM 1404 C CA . GLN A 1 175 ? -0.713 -0.410 25.880 1.00 92.88 175 GLN A CA 1
ATOM 1405 C C . GLN A 1 175 ? 0.717 -0.870 25.538 1.00 92.88 175 GLN A C 1
ATOM 1407 O O . GLN A 1 175 ? 1.257 -0.351 24.564 1.00 92.88 175 GLN A O 1
ATOM 1412 N N . PRO A 1 176 ? 1.323 -1.878 26.206 1.00 94.69 176 PRO A N 1
ATOM 1413 C CA . PRO A 1 176 ? 2.662 -2.342 25.834 1.00 94.69 176 PRO A CA 1
ATOM 1414 C C . PRO A 1 176 ? 2.754 -2.880 24.397 1.00 94.69 176 PRO A C 1
ATOM 1416 O O . PRO A 1 176 ? 3.761 -2.672 23.723 1.00 94.69 176 PRO A O 1
ATOM 1419 N N . THR A 1 177 ? 1.701 -3.544 23.907 1.00 95.19 177 THR A N 1
ATOM 1420 C CA . THR A 1 177 ? 1.629 -4.033 22.520 1.00 95.19 177 THR A CA 1
ATOM 1421 C C . THR A 1 177 ? 1.515 -2.874 21.536 1.00 95.19 177 THR A C 1
ATOM 1423 O O . THR A 1 177 ? 2.173 -2.876 20.497 1.00 95.19 177 THR A O 1
ATOM 1426 N N . LEU A 1 178 ? 0.702 -1.864 21.860 1.00 96.25 178 LEU A N 1
ATOM 1427 C CA . LEU A 1 178 ? 0.592 -0.660 21.038 1.00 96.25 178 LEU A CA 1
ATOM 1428 C C . LEU A 1 178 ? 1.917 0.100 20.989 1.00 96.25 178 LEU A C 1
ATOM 1430 O O . LEU A 1 178 ? 2.364 0.453 19.901 1.00 96.25 178 LEU A O 1
ATOM 1434 N N . ASP A 1 179 ? 2.566 0.279 22.138 1.00 95.81 179 ASP A N 1
ATOM 1435 C CA . ASP A 1 179 ? 3.852 0.962 22.257 1.00 95.81 179 ASP A CA 1
ATOM 1436 C C . ASP A 1 179 ? 4.936 0.270 21.420 1.00 95.81 179 ASP A C 1
ATOM 1438 O O . ASP A 1 179 ? 5.664 0.929 20.674 1.00 95.81 179 ASP A O 1
ATOM 1442 N N . LEU A 1 180 ? 5.000 -1.064 21.469 1.00 96.19 180 LEU A N 1
ATOM 1443 C CA . LEU A 1 180 ? 5.912 -1.849 20.636 1.00 96.19 180 LEU A CA 1
ATOM 1444 C C . LEU A 1 180 ? 5.731 -1.561 19.136 1.00 96.19 180 LEU A C 1
ATOM 1446 O O . LEU A 1 180 ? 6.701 -1.566 18.381 1.00 96.19 180 LEU A O 1
ATOM 1450 N N . LEU A 1 181 ? 4.503 -1.308 18.687 1.00 97.12 181 LEU A N 1
ATOM 1451 C CA . LEU A 1 181 ? 4.204 -1.098 17.272 1.00 97.12 181 LEU A CA 1
ATOM 1452 C C . LEU A 1 181 ? 4.393 0.362 16.843 1.00 97.12 181 LEU A C 1
ATOM 1454 O O . LEU A 1 181 ? 5.003 0.618 15.804 1.00 97.12 181 LEU A O 1
ATOM 1458 N N . GLU A 1 182 ? 3.898 1.321 17.627 1.00 96.25 182 GLU A N 1
ATOM 1459 C CA . GLU A 1 182 ? 3.703 2.704 17.171 1.00 96.25 182 GLU A CA 1
ATOM 1460 C C . GLU A 1 182 ? 4.611 3.758 17.816 1.00 96.25 182 GLU A C 1
ATOM 1462 O O . GLU A 1 182 ? 4.535 4.932 17.430 1.00 96.25 182 GLU A O 1
ATOM 1467 N N . LEU A 1 183 ? 5.443 3.398 18.805 1.00 96.12 183 LEU A N 1
ATOM 1468 C CA . LEU A 1 183 ? 6.344 4.372 19.421 1.00 96.12 183 LEU A CA 1
ATOM 1469 C C . LEU A 1 183 ? 7.209 5.048 18.351 1.00 96.12 183 LEU A C 1
ATOM 1471 O O . LEU A 1 183 ? 7.892 4.403 17.561 1.00 96.12 183 LEU A O 1
ATOM 1475 N N . LYS A 1 184 ? 7.220 6.383 18.360 1.00 91.94 184 LYS A N 1
ATOM 1476 C CA . LYS A 1 184 ? 7.803 7.202 17.282 1.00 91.94 184 LYS A CA 1
ATOM 1477 C C . LYS A 1 184 ? 9.294 6.993 17.017 1.00 91.94 184 LYS A C 1
ATOM 1479 O O . LYS A 1 184 ? 9.773 7.476 16.005 1.00 91.94 184 LYS A O 1
ATOM 1484 N N . THR A 1 185 ? 10.030 6.407 17.956 1.00 88.81 185 THR A N 1
ATOM 1485 C CA . THR A 1 185 ? 11.490 6.235 17.869 1.00 88.81 185 THR A CA 1
ATOM 1486 C C . THR A 1 185 ? 11.934 4.786 17.993 1.00 88.81 185 THR A C 1
ATOM 1488 O O . THR A 1 185 ? 13.057 4.463 17.639 1.00 88.81 185 THR A O 1
ATOM 1491 N N . THR A 1 186 ? 11.096 3.925 18.568 1.00 92.31 186 THR A N 1
ATOM 1492 C CA . THR A 1 186 ? 11.453 2.537 18.901 1.00 92.31 186 THR A CA 1
ATOM 1493 C C . THR A 1 186 ? 10.370 1.541 18.508 1.00 92.31 186 THR A C 1
ATOM 1495 O O . THR A 1 186 ? 10.513 0.358 18.783 1.00 92.31 186 THR A O 1
ATOM 1498 N N . GLY A 1 187 ? 9.271 2.013 17.919 1.00 95.69 187 GLY A N 1
ATOM 1499 C CA . GLY A 1 187 ? 8.191 1.165 17.449 1.00 95.69 187 GLY A CA 1
ATOM 1500 C C . GLY A 1 187 ? 8.543 0.518 16.117 1.00 95.69 187 GLY A C 1
ATOM 1501 O O . GLY A 1 187 ? 9.256 1.105 15.297 1.00 95.69 187 GLY A O 1
ATOM 1502 N N . ILE A 1 188 ? 7.991 -0.670 15.879 1.00 96.44 188 ILE A N 1
ATOM 1503 C CA . ILE A 1 188 ? 8.221 -1.451 14.656 1.00 96.44 188 ILE A CA 1
ATOM 1504 C C . ILE A 1 188 ? 7.909 -0.630 13.394 1.00 96.44 188 ILE A C 1
ATOM 1506 O O . ILE A 1 188 ? 8.666 -0.695 12.425 1.00 96.44 188 ILE A O 1
ATOM 1510 N N . PHE A 1 189 ? 6.855 0.198 13.395 1.00 96.38 189 PHE A N 1
ATOM 1511 C CA . PHE A 1 189 ? 6.543 1.049 12.240 1.00 96.38 189 PHE A CA 1
ATOM 1512 C C . PHE A 1 189 ? 7.624 2.105 11.975 1.00 96.38 189 PHE A C 1
ATOM 1514 O O . PHE A 1 189 ? 8.014 2.295 10.826 1.00 96.38 189 PHE A O 1
ATOM 1521 N N . SER A 1 190 ? 8.178 2.725 13.023 1.00 94.62 190 SER A N 1
ATOM 1522 C CA . SER A 1 190 ? 9.287 3.680 12.880 1.00 94.62 190 SER A CA 1
ATOM 1523 C C . SER A 1 190 ? 10.547 3.003 12.342 1.00 94.62 190 SER A C 1
ATOM 1525 O O . SER A 1 190 ? 11.193 3.523 11.437 1.00 94.62 190 SER A O 1
ATOM 1527 N N . MET A 1 191 ? 10.888 1.822 12.865 1.00 94.94 191 MET A N 1
ATOM 1528 C CA . MET A 1 191 ? 12.052 1.054 12.404 1.00 94.94 191 MET A CA 1
ATOM 1529 C C . MET A 1 191 ? 11.902 0.605 10.944 1.00 94.94 191 MET A C 1
ATOM 1531 O O . MET A 1 191 ? 12.879 0.611 10.191 1.00 94.94 191 MET A O 1
ATOM 1535 N N . THR A 1 192 ? 10.676 0.261 10.538 1.00 95.12 192 THR A N 1
ATOM 1536 C CA . THR A 1 192 ? 10.330 -0.082 9.151 1.00 95.12 192 THR A CA 1
ATOM 1537 C C . THR A 1 192 ? 10.525 1.122 8.229 1.00 95.12 192 THR A C 1
ATOM 1539 O O . THR A 1 192 ? 11.212 1.009 7.214 1.00 95.12 192 THR A O 1
ATOM 1542 N N . ASP A 1 193 ? 10.001 2.293 8.605 1.00 93.44 193 ASP A N 1
ATOM 1543 C CA . ASP A 1 193 ? 10.188 3.535 7.846 1.00 93.44 193 ASP A CA 1
ATOM 1544 C C . ASP A 1 193 ? 11.674 3.900 7.711 1.00 93.44 193 ASP A C 1
ATOM 1546 O O . ASP A 1 193 ? 12.129 4.318 6.643 1.00 93.44 193 ASP A O 1
ATOM 1550 N N . GLU A 1 194 ? 12.461 3.723 8.772 1.00 92.38 194 GLU A N 1
ATOM 1551 C CA . GLU A 1 194 ? 13.906 3.944 8.727 1.00 92.38 194 GLU A CA 1
ATOM 1552 C C . GLU A 1 194 ? 14.606 2.994 7.751 1.00 92.38 194 GLU A C 1
ATOM 1554 O O . GLU A 1 194 ? 15.424 3.448 6.953 1.00 92.38 194 GLU A O 1
ATOM 1559 N N . GLU A 1 195 ? 14.295 1.694 7.780 1.00 93.62 195 GLU A N 1
ATOM 1560 C CA . GLU A 1 195 ? 14.914 0.711 6.880 1.00 93.62 195 GLU A CA 1
ATOM 1561 C C . GLU A 1 195 ? 14.582 0.976 5.408 1.00 93.62 195 GLU A C 1
ATOM 1563 O O . GLU A 1 195 ? 15.477 0.926 4.565 1.00 93.62 195 GLU A O 1
ATOM 1568 N N . ILE A 1 196 ? 13.340 1.359 5.099 1.00 90.38 196 ILE A N 1
ATOM 1569 C CA . ILE A 1 196 ? 12.916 1.707 3.732 1.00 90.38 196 ILE A CA 1
ATOM 1570 C C . ILE A 1 196 ? 13.709 2.905 3.182 1.00 90.38 196 ILE A C 1
ATOM 1572 O O . ILE A 1 196 ? 13.978 2.986 1.980 1.00 90.38 196 ILE A O 1
ATOM 1576 N N . ASN A 1 197 ? 14.094 3.845 4.048 1.00 88.19 197 ASN A N 1
ATOM 1577 C CA . ASN A 1 197 ? 14.826 5.049 3.655 1.00 88.19 197 ASN A CA 1
ATOM 1578 C C . ASN A 1 197 ? 16.352 4.853 3.590 1.00 88.19 197 ASN A C 1
ATOM 1580 O O . ASN A 1 197 ? 17.054 5.712 3.043 1.00 88.19 197 ASN A O 1
ATOM 1584 N N . ILE A 1 198 ? 16.886 3.746 4.115 1.00 88.38 198 ILE A N 1
ATOM 1585 C CA . ILE A 1 198 ? 18.318 3.444 4.046 1.00 88.38 198 ILE A CA 1
ATOM 1586 C C . ILE A 1 198 ? 18.694 2.989 2.626 1.00 88.38 198 ILE A C 1
ATOM 1588 O O . ILE A 1 198 ? 18.016 2.152 2.023 1.00 88.38 198 ILE A O 1
ATOM 1592 N N . PRO A 1 199 ? 19.810 3.488 2.056 1.00 82.06 199 PRO A N 1
ATOM 1593 C CA . PRO A 1 199 ? 20.323 2.966 0.797 1.00 82.06 199 PRO A CA 1
ATOM 1594 C C . PRO A 1 199 ? 20.612 1.463 0.911 1.00 82.06 199 PRO A C 1
ATOM 1596 O O . PRO A 1 199 ? 21.499 1.068 1.663 1.00 82.06 199 PRO A O 1
ATOM 1599 N N . LYS A 1 200 ? 19.912 0.647 0.111 1.00 82.69 200 LYS A N 1
ATOM 1600 C CA . LYS A 1 200 ? 19.975 -0.830 0.142 1.00 82.69 200 LYS A CA 1
ATOM 1601 C C . LYS A 1 200 ? 19.392 -1.460 1.420 1.00 82.69 200 LYS A C 1
ATOM 1603 O O . LYS A 1 200 ? 19.903 -2.487 1.859 1.00 82.69 200 LYS A O 1
ATOM 1608 N N . GLY A 1 201 ? 18.344 -0.861 1.990 1.00 88.31 201 GLY A N 1
ATOM 1609 C CA . GLY A 1 201 ? 17.552 -1.507 3.038 1.00 88.31 201 GLY A CA 1
ATOM 1610 C C . GLY A 1 201 ? 17.014 -2.877 2.605 1.00 88.31 201 GLY A C 1
ATOM 1611 O O . GLY A 1 201 ? 16.837 -3.134 1.409 1.00 88.31 201 GLY A O 1
ATOM 1612 N N . SER A 1 202 ? 16.802 -3.768 3.571 1.00 91.38 202 SER A N 1
ATOM 1613 C CA . SER A 1 202 ? 16.365 -5.149 3.326 1.00 91.38 202 SER A CA 1
ATOM 1614 C C . SER A 1 202 ? 15.544 -5.706 4.485 1.00 91.38 202 SER A C 1
ATOM 1616 O O . SER A 1 202 ? 15.674 -5.240 5.615 1.00 91.38 202 SER A O 1
ATOM 1618 N N . ASP A 1 203 ? 14.761 -6.751 4.220 1.00 93.06 203 ASP A N 1
ATOM 1619 C CA . ASP A 1 203 ? 13.983 -7.441 5.256 1.00 93.06 203 ASP A CA 1
ATOM 1620 C C . ASP A 1 203 ? 14.888 -8.023 6.360 1.00 93.06 203 ASP A C 1
ATOM 1622 O O . ASP A 1 203 ? 14.568 -7.906 7.541 1.00 93.06 203 ASP A O 1
ATOM 1626 N N . ASP A 1 204 ? 16.060 -8.566 6.003 1.00 94.44 204 ASP A N 1
ATOM 1627 C CA . ASP A 1 204 ? 17.064 -9.036 6.973 1.00 94.44 204 ASP A CA 1
ATOM 1628 C C . ASP A 1 204 ? 17.616 -7.881 7.827 1.00 94.44 204 ASP A C 1
ATOM 1630 O O . ASP A 1 204 ? 17.840 -8.030 9.029 1.00 94.44 204 ASP A O 1
ATOM 1634 N N . GLY A 1 205 ? 17.822 -6.713 7.210 1.00 92.94 205 GLY A N 1
ATOM 1635 C CA . GLY A 1 205 ? 18.245 -5.494 7.898 1.00 92.94 205 GLY A CA 1
ATOM 1636 C C . GLY A 1 205 ? 17.200 -5.004 8.899 1.00 92.94 205 GLY A C 1
ATOM 1637 O O . GLY A 1 205 ? 17.552 -4.661 10.028 1.00 92.94 205 GLY A O 1
ATOM 1638 N N . LEU A 1 206 ? 15.917 -5.046 8.524 1.00 93.94 206 LEU A N 1
ATOM 1639 C CA . LEU A 1 206 ? 14.805 -4.760 9.430 1.00 93.94 206 LEU A CA 1
ATOM 1640 C C . LEU A 1 206 ? 14.749 -5.769 10.583 1.00 93.94 206 LEU A C 1
ATOM 1642 O O . LEU A 1 206 ? 14.626 -5.364 11.735 1.00 93.94 206 LEU A O 1
ATOM 1646 N N . LEU A 1 207 ? 14.887 -7.066 10.294 1.00 94.25 207 LEU A N 1
ATOM 1647 C CA . LEU A 1 207 ? 14.844 -8.120 11.309 1.00 94.25 207 LEU A CA 1
ATOM 1648 C C . LEU A 1 207 ? 15.960 -7.980 12.354 1.00 94.25 207 LEU A C 1
ATOM 1650 O O . LEU A 1 207 ? 15.757 -8.339 13.503 1.00 94.25 207 LEU A O 1
ATOM 1654 N N . LEU A 1 208 ? 17.127 -7.451 11.977 1.00 93.31 208 LEU A N 1
ATOM 1655 C CA . LEU A 1 208 ? 18.219 -7.176 12.918 1.00 93.31 208 LEU A CA 1
ATOM 1656 C C . LEU A 1 208 ? 17.980 -5.938 13.798 1.00 93.31 208 LEU A C 1
ATOM 1658 O O . LEU A 1 208 ? 18.672 -5.775 14.805 1.00 93.31 208 LEU A O 1
ATOM 1662 N N . LYS A 1 209 ? 17.069 -5.041 13.400 1.00 89.25 209 LYS A N 1
ATOM 1663 C CA . LYS A 1 209 ? 16.708 -3.835 14.162 1.00 89.25 209 LYS A CA 1
ATOM 1664 C C . LYS A 1 209 ? 15.615 -4.088 15.199 1.00 89.25 209 LYS A C 1
ATOM 1666 O O . LYS A 1 209 ? 15.604 -3.388 16.211 1.00 89.25 209 LYS A O 1
ATOM 1671 N N . ILE A 1 210 ? 14.701 -5.011 14.894 1.00 87.88 210 ILE A N 1
ATOM 1672 C CA . ILE A 1 210 ? 13.597 -5.448 15.764 1.00 87.88 210 ILE A CA 1
ATOM 1673 C C . ILE A 1 210 ? 14.143 -6.376 16.853 1.00 87.88 210 ILE A C 1
ATOM 1675 O O . ILE A 1 210 ? 13.768 -6.171 18.029 1.00 87.88 210 ILE A O 1
#

Organism: NCBI:txid96789

Sequence (210 aa):
QKEIFRIVAGVLHFGNVKFKVEKKATEEDGCAILNPEVVQHASSLFKINPTLIEKFLCNRHIGTRSVILVSYNIHQAQDARDAMVKRVYADLFQFVVDKINKELSSGGIVRHKFIGVLDIFGFESFEVNSFEQLCINFCNEKLQFHFNEHIFKMEQTLYSAEGINIPGSSFVDNQPTLDLLELKTTGIF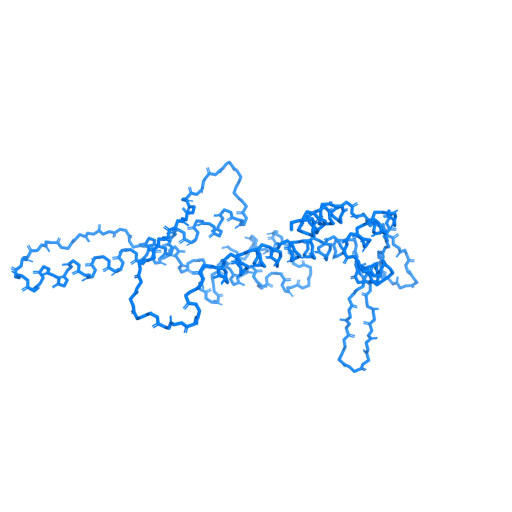SMTDEEINIPKGSDDGLLLKI

InterPro domains:
  IPR001609 Myosin head, motor domain-like [PF00063] (1-208)
  IPR001609 Myosin head, motor domain-like [PR00193] (114-142)
  IPR001609 Myosin head, motor domain-like [PR00193] (167-195)
  IPR001609 Myosin head, motor domain-like [PS51456] (1-210)
  IPR001609 Myosin head, motor domain-like [SM00242] (1-210)
  IPR027417 P-loop containing nucleoside triphosphate hydrolase [SSF52540] (1-207)